Protein AF-A0A2G9NWX6-F1 (afdb_monomer)

Sequence (190 aa):
MKNKKGAIELSMTTIVIVVLSLTLLIMGFVLIRNIMCGAIYLTQDINDRVREQVVTLFGSTSGNEVACIGQGSEAVSIFPESENWIMCSIRAPGEASYEFTLRVDDELSDVDPIQIRRWLKSTNKQVTIAPGDEEPLKISRFEIPNNAPEGNVAIDIEVRKSGAGANNLVYSRTLSYQMTRKGAIRSILC

Secondary structure (DSSP, 8-state):
--TTHHHHHHHHHHHHHHHHHHHHHHHHHHHHHHHHHHHHHHHTTTHHHHHHHHHHHHHHSTT-SEEETT-SSSPEEE-TTS-EEEEEEE--SSSEEEEEEEEE----TTS-HHHHHHHBS-SEEEEEE-TT--PPEEEEEE---TTPPPEEEEEEEEEEEEETTEEEEEEEEEEEEEE--TTTTTTT--

Radius of gyration: 27.19 Å; Cα contacts (8 Å, |Δi|>4): 294; chains: 1; bounding box: 41×24×108 Å

Structure (mmCIF, N/CA/C/O backbone):
data_AF-A0A2G9NWX6-F1
#
_entry.id   AF-A0A2G9NWX6-F1
#
loop_
_atom_site.group_PDB
_atom_site.id
_atom_site.type_symbol
_atom_site.label_atom_id
_atom_site.label_alt_id
_atom_site.label_comp_id
_atom_site.label_asym_id
_atom_site.label_entity_id
_atom_site.label_seq_id
_atom_site.pdbx_PDB_ins_code
_atom_site.Cartn_x
_atom_site.Cartn_y
_atom_site.Cartn_z
_atom_site.occupancy
_atom_site.B_iso_or_equiv
_atom_site.auth_seq_id
_atom_site.auth_comp_id
_atom_site.auth_asym_id
_atom_site.auth_atom_id
_atom_site.pdbx_PDB_model_num
ATOM 1 N N . MET A 1 1 ? 11.507 -1.613 -83.030 1.00 54.72 1 MET A N 1
ATOM 2 C CA . MET A 1 1 ? 11.532 -1.927 -81.578 1.00 54.72 1 MET A CA 1
ATOM 3 C C . MET A 1 1 ? 11.559 -0.662 -80.685 1.00 54.72 1 MET A C 1
ATOM 5 O O . MET A 1 1 ? 12.337 -0.609 -79.744 1.00 54.72 1 MET A O 1
ATOM 9 N N . LYS A 1 2 ? 10.712 0.361 -80.921 1.00 57.50 2 LYS A N 1
ATOM 10 C CA . LYS A 1 2 ? 10.717 1.624 -80.134 1.00 57.50 2 LYS A CA 1
ATOM 11 C C . LYS A 1 2 ? 9.613 1.739 -79.064 1.00 57.50 2 LYS A C 1
ATOM 13 O O . LYS A 1 2 ? 9.738 2.562 -78.171 1.00 57.50 2 LYS A O 1
ATOM 18 N N . ASN A 1 3 ? 8.611 0.854 -79.067 1.00 56.28 3 ASN A N 1
ATOM 19 C CA . ASN A 1 3 ? 7.444 0.963 -78.174 1.00 56.28 3 ASN A CA 1
ATOM 20 C C . ASN A 1 3 ? 7.551 0.160 -76.861 1.00 56.28 3 ASN A C 1
ATOM 22 O O . ASN A 1 3 ? 6.595 0.122 -76.099 1.00 56.28 3 ASN A O 1
ATOM 26 N N . LYS A 1 4 ? 8.695 -0.481 -76.571 1.00 58.69 4 LYS A N 1
ATOM 27 C CA . LYS A 1 4 ? 8.894 -1.233 -75.312 1.00 58.69 4 LYS A CA 1
ATOM 28 C C . LYS A 1 4 ? 9.557 -0.420 -74.189 1.00 58.69 4 LYS A C 1
ATOM 30 O O . LYS A 1 4 ? 9.533 -0.868 -73.052 1.00 58.69 4 LYS A O 1
ATOM 35 N N . LYS A 1 5 ? 10.121 0.763 -7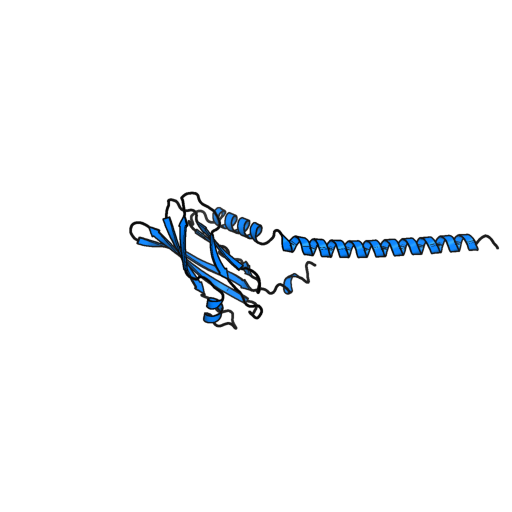4.477 1.00 60.53 5 LYS A N 1
ATOM 36 C CA . LYS A 1 5 ? 10.796 1.592 -73.457 1.00 60.53 5 LYS A CA 1
ATOM 37 C C . LYS A 1 5 ? 9.815 2.330 -72.536 1.00 60.53 5 LYS A C 1
ATOM 39 O O . LYS A 1 5 ? 9.999 2.292 -71.328 1.00 60.53 5 LYS A O 1
ATOM 44 N N . GLY A 1 6 ? 8.725 2.883 -73.077 1.00 65.00 6 GLY A N 1
ATOM 45 C CA . GLY A 1 6 ? 7.735 3.619 -72.272 1.00 65.00 6 GLY A CA 1
ATOM 46 C C . GLY A 1 6 ? 6.964 2.751 -71.268 1.00 65.00 6 GLY A C 1
ATOM 47 O O . GLY A 1 6 ? 6.636 3.205 -70.179 1.00 65.00 6 GLY A O 1
ATOM 48 N N . ALA A 1 7 ? 6.729 1.474 -71.590 1.00 67.38 7 ALA A N 1
ATOM 49 C CA . ALA A 1 7 ? 6.061 0.545 -70.675 1.00 67.38 7 ALA A CA 1
ATOM 50 C C . ALA A 1 7 ? 6.936 0.169 -69.461 1.00 67.38 7 ALA A C 1
ATOM 52 O O . ALA A 1 7 ? 6.408 -0.110 -68.387 1.00 67.38 7 ALA A O 1
ATOM 53 N N . ILE A 1 8 ? 8.265 0.190 -69.615 1.00 72.25 8 ILE A N 1
ATOM 54 C CA . ILE A 1 8 ? 9.201 -0.142 -68.532 1.00 72.25 8 ILE A CA 1
ATOM 55 C C . ILE A 1 8 ? 9.299 1.017 -67.529 1.00 72.25 8 ILE A C 1
ATOM 57 O O . ILE A 1 8 ? 9.231 0.781 -66.324 1.00 72.25 8 ILE A O 1
ATOM 61 N N . GLU A 1 9 ? 9.358 2.266 -67.994 1.00 72.12 9 GLU A N 1
ATOM 62 C CA . GLU A 1 9 ? 9.425 3.447 -67.112 1.00 72.12 9 GLU A CA 1
ATOM 63 C C . GLU A 1 9 ? 8.153 3.630 -66.267 1.00 72.12 9 GLU A C 1
ATOM 65 O O . GLU A 1 9 ? 8.223 3.972 -65.081 1.00 72.12 9 GLU A O 1
ATOM 70 N N . LEU A 1 10 ? 6.988 3.307 -66.839 1.00 80.00 10 LEU A N 1
ATOM 71 C CA . LEU A 1 10 ? 5.715 3.367 -66.119 1.00 80.00 10 LEU A CA 1
ATOM 72 C C . LEU A 1 10 ? 5.634 2.301 -65.011 1.00 80.00 10 LEU A C 1
ATOM 74 O O . LEU A 1 10 ? 5.118 2.582 -63.932 1.00 80.00 10 LEU A O 1
ATOM 78 N N . SER A 1 11 ? 6.211 1.112 -65.227 1.00 77.88 11 SER A N 1
ATOM 79 C CA . SER A 1 11 ? 6.246 0.038 -64.219 1.00 77.88 11 SER A CA 1
ATOM 80 C C . SER A 1 11 ? 7.205 0.306 -63.051 1.00 77.88 11 SER A C 1
ATOM 82 O O . SER A 1 11 ? 6.958 -0.136 -61.932 1.00 77.88 11 SER A O 1
ATOM 84 N N . MET A 1 12 ? 8.286 1.060 -63.279 1.00 88.06 12 MET A N 1
ATOM 85 C CA . MET A 1 12 ? 9.256 1.381 -62.229 1.00 88.06 12 MET A CA 1
ATOM 86 C C . MET A 1 12 ? 8.698 2.420 -61.251 1.00 88.06 12 MET A C 1
ATOM 88 O O . MET A 1 12 ? 8.865 2.295 -60.039 1.00 88.06 12 MET A O 1
ATOM 92 N N . THR A 1 13 ? 7.973 3.412 -61.771 1.00 88.88 13 THR A N 1
ATOM 93 C CA . THR A 1 13 ? 7.393 4.490 -60.958 1.00 88.88 13 THR A CA 1
ATOM 94 C C . THR A 1 13 ? 6.306 3.967 -60.014 1.00 88.88 13 THR A C 1
ATOM 96 O O . THR A 1 13 ? 6.245 4.372 -58.854 1.00 88.88 13 THR A O 1
ATOM 99 N N . THR A 1 14 ? 5.477 3.020 -60.464 1.00 92.88 14 THR A N 1
ATOM 100 C CA . THR A 1 14 ? 4.410 2.447 -59.628 1.00 92.88 14 THR A CA 1
ATOM 101 C C . THR A 1 14 ? 4.960 1.605 -58.480 1.00 92.88 14 THR A C 1
ATOM 103 O O . THR A 1 14 ? 4.463 1.715 -57.361 1.00 92.88 14 THR A O 1
ATOM 106 N N . ILE A 1 15 ? 6.024 0.829 -58.707 1.00 93.44 15 ILE A N 1
ATOM 107 C CA . ILE A 1 15 ? 6.667 0.028 -57.652 1.00 93.44 15 ILE A CA 1
ATOM 108 C C . ILE A 1 15 ? 7.219 0.930 -56.543 1.00 93.44 15 ILE A C 1
ATOM 110 O O . ILE A 1 15 ? 7.013 0.649 -55.363 1.00 93.44 15 ILE A O 1
ATOM 114 N N . VAL A 1 16 ? 7.864 2.043 -56.904 1.00 95.44 16 VAL A N 1
ATOM 115 C CA . VAL A 1 16 ? 8.410 2.993 -55.922 1.00 95.44 16 VAL A CA 1
ATOM 116 C C . VAL A 1 16 ? 7.299 3.591 -55.055 1.00 95.44 16 VAL A C 1
ATOM 118 O O . VAL A 1 16 ? 7.439 3.642 -53.834 1.00 95.44 16 VAL A O 1
ATOM 121 N N . ILE A 1 17 ? 6.170 3.978 -55.656 1.00 95.62 17 ILE A N 1
ATOM 122 C CA . ILE A 1 17 ? 5.023 4.533 -54.918 1.00 95.62 17 ILE A CA 1
ATOM 123 C C . ILE A 1 17 ? 4.433 3.499 -53.950 1.00 95.62 17 ILE A C 1
ATOM 125 O O . ILE A 1 17 ? 4.103 3.840 -52.813 1.00 95.62 17 ILE A O 1
ATOM 129 N N . VAL A 1 18 ? 4.329 2.234 -54.366 1.00 95.62 18 VAL A N 1
ATOM 130 C CA . VAL A 1 18 ? 3.812 1.153 -53.511 1.00 95.62 18 VAL A CA 1
ATOM 131 C C . VAL A 1 18 ? 4.729 0.918 -52.312 1.00 95.62 18 VAL A C 1
ATOM 133 O O . VAL A 1 18 ? 4.247 0.840 -51.183 1.00 95.62 18 VAL A O 1
ATOM 136 N N . VAL A 1 19 ? 6.047 0.870 -52.524 1.00 96.44 19 VAL A N 1
ATOM 137 C CA . VAL A 1 19 ? 7.014 0.675 -51.434 1.00 96.44 19 VAL A CA 1
ATOM 138 C C . VAL A 1 19 ? 6.990 1.853 -50.461 1.00 96.44 19 VAL A C 1
ATOM 140 O O . VAL A 1 19 ? 6.932 1.631 -49.255 1.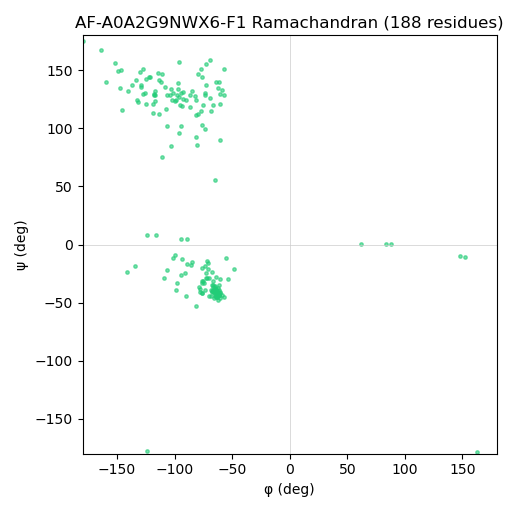00 96.44 19 VAL A O 1
ATOM 143 N N . LEU A 1 20 ? 6.956 3.093 -50.959 1.00 96.62 20 LEU A N 1
ATOM 144 C CA . LEU A 1 20 ? 6.849 4.283 -50.106 1.00 96.62 20 LEU A CA 1
ATOM 145 C C . LEU A 1 20 ? 5.543 4.309 -49.303 1.00 96.62 20 LEU A C 1
ATOM 147 O O . LEU A 1 20 ? 5.530 4.705 -48.141 1.00 96.62 20 LEU A O 1
ATOM 151 N N . SER A 1 21 ? 4.444 3.854 -49.899 1.00 96.88 21 SER A N 1
ATOM 152 C CA . SER A 1 21 ? 3.158 3.781 -49.203 1.00 96.88 21 SER A CA 1
ATOM 153 C C . SER A 1 21 ? 3.182 2.727 -48.090 1.00 96.88 21 SER A C 1
ATOM 155 O O . SER A 1 21 ? 2.677 2.975 -46.996 1.00 96.88 21 SER A O 1
ATOM 157 N N . LEU A 1 22 ? 3.817 1.572 -48.331 1.00 96.94 22 LEU A N 1
ATOM 158 C CA . LEU A 1 22 ? 3.985 0.518 -47.325 1.00 96.94 22 LEU A CA 1
ATOM 159 C C . LEU A 1 22 ? 4.888 0.958 -46.166 1.00 96.94 22 LEU A C 1
ATOM 161 O O . LEU A 1 22 ? 4.568 0.680 -45.011 1.00 96.94 22 LEU A O 1
ATOM 165 N N . THR A 1 23 ? 5.984 1.672 -46.438 1.00 96.06 23 THR A N 1
ATOM 166 C CA . 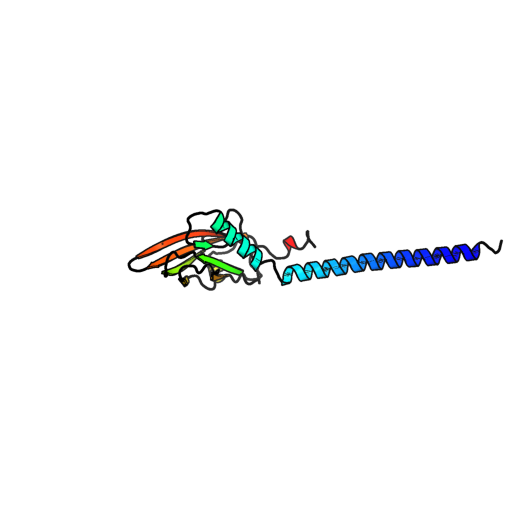THR A 1 23 ? 6.880 2.150 -45.372 1.00 96.06 23 THR A CA 1
ATOM 167 C C . THR A 1 23 ? 6.215 3.212 -44.501 1.00 96.06 23 THR A C 1
ATOM 169 O O . THR A 1 23 ? 6.323 3.141 -43.275 1.00 96.06 23 THR A O 1
ATOM 172 N N . LEU A 1 24 ? 5.464 4.144 -45.099 1.00 96.62 24 LEU A N 1
ATOM 173 C CA . LEU A 1 24 ? 4.692 5.142 -44.353 1.00 96.62 24 LEU A CA 1
ATOM 174 C C . LEU A 1 24 ? 3.589 4.500 -43.503 1.00 96.62 24 LEU A C 1
ATOM 176 O O . LEU A 1 24 ? 3.375 4.918 -42.366 1.00 96.62 24 LEU A O 1
ATOM 180 N N . LEU A 1 25 ? 2.931 3.456 -44.012 1.00 96.88 25 LEU A N 1
ATOM 181 C CA . LEU A 1 25 ? 1.896 2.732 -43.274 1.00 96.88 25 LEU A CA 1
ATOM 182 C C . LEU A 1 25 ? 2.468 2.009 -42.048 1.00 96.88 25 LEU A C 1
ATOM 184 O O . LEU A 1 25 ? 1.921 2.132 -40.953 1.00 96.88 25 LEU A O 1
ATOM 188 N N . ILE A 1 26 ? 3.593 1.304 -42.206 1.00 96.31 26 ILE A N 1
ATOM 189 C CA . ILE A 1 26 ? 4.253 0.606 -41.092 1.00 96.31 26 ILE A CA 1
ATOM 190 C C . ILE A 1 26 ? 4.716 1.615 -40.034 1.00 96.31 26 ILE A C 1
ATOM 192 O O . ILE A 1 26 ? 4.475 1.420 -38.842 1.00 96.31 26 ILE A O 1
ATOM 196 N N . MET A 1 27 ? 5.329 2.724 -40.456 1.00 95.56 27 MET A N 1
ATOM 197 C CA . MET A 1 27 ? 5.809 3.756 -39.536 1.00 95.56 27 MET A CA 1
ATOM 198 C C . MET A 1 27 ? 4.657 4.449 -38.793 1.00 95.56 27 MET A C 1
ATOM 200 O O . MET A 1 27 ? 4.756 4.687 -37.588 1.00 95.56 27 MET A O 1
ATOM 204 N N . GLY A 1 28 ? 3.538 4.707 -39.479 1.00 95.81 28 GLY A N 1
ATOM 205 C CA . GLY A 1 28 ? 2.321 5.236 -38.863 1.00 95.81 28 GLY A CA 1
ATOM 206 C C . GLY A 1 28 ? 1.754 4.300 -37.794 1.00 95.81 28 GLY A C 1
ATOM 207 O O . GLY A 1 28 ? 1.389 4.753 -36.710 1.00 95.81 28 GLY A O 1
ATOM 208 N N . PHE A 1 29 ? 1.755 2.989 -38.047 1.00 92.75 29 PHE A N 1
ATOM 209 C CA . PHE A 1 29 ? 1.270 2.002 -37.082 1.00 92.75 29 PHE A CA 1
ATOM 210 C C . PHE A 1 29 ? 2.144 1.942 -35.819 1.00 92.75 29 PHE A C 1
ATOM 212 O O . PHE A 1 29 ? 1.624 1.891 -34.703 1.00 92.75 29 PHE A O 1
ATOM 219 N N . VAL A 1 30 ? 3.471 2.020 -35.976 1.00 90.81 30 VAL A N 1
ATOM 220 C CA . VAL A 1 30 ? 4.417 2.069 -34.846 1.00 90.81 30 VAL A CA 1
ATOM 221 C C . VAL A 1 30 ? 4.210 3.331 -34.002 1.00 90.81 30 VAL A C 1
ATOM 223 O O . VAL A 1 30 ? 4.195 3.252 -32.774 1.00 90.81 30 VAL A O 1
ATOM 226 N N . LEU A 1 31 ? 3.992 4.486 -34.636 1.00 89.94 31 LEU A N 1
ATOM 227 C CA . LEU A 1 31 ? 3.724 5.743 -33.932 1.00 89.94 31 LEU A CA 1
ATOM 228 C C . LEU A 1 31 ? 2.432 5.668 -33.103 1.00 89.94 31 LEU A C 1
ATOM 230 O O . LEU A 1 31 ? 2.435 6.029 -31.927 1.00 89.94 31 LEU A O 1
ATOM 234 N N . ILE A 1 32 ? 1.341 5.174 -33.698 1.00 90.69 32 ILE A N 1
ATOM 235 C CA . ILE A 1 32 ? 0.049 5.034 -33.010 1.00 90.69 32 ILE A CA 1
ATOM 236 C C . ILE A 1 32 ? 0.186 4.080 -31.822 1.00 90.69 32 ILE A C 1
ATOM 238 O O . ILE A 1 32 ? -0.288 4.401 -30.732 1.00 90.69 32 ILE A O 1
ATOM 242 N N . ARG A 1 33 ? 0.888 2.952 -31.997 1.00 84.19 33 ARG A N 1
ATOM 243 C CA . ARG A 1 33 ? 1.149 2.001 -30.908 1.00 84.19 33 ARG A CA 1
ATOM 244 C C . ARG A 1 33 ? 1.910 2.661 -29.756 1.00 84.19 33 ARG A C 1
ATOM 246 O O . ARG A 1 33 ? 1.513 2.504 -28.605 1.00 84.19 33 ARG A O 1
ATOM 253 N N . ASN A 1 34 ? 2.934 3.461 -30.057 1.00 82.25 34 ASN A N 1
ATOM 254 C CA . ASN A 1 34 ? 3.702 4.183 -29.040 1.00 82.25 34 ASN A CA 1
ATOM 255 C C . ASN A 1 34 ? 2.846 5.205 -28.272 1.00 82.25 34 ASN A C 1
ATOM 257 O O . ASN A 1 34 ? 2.968 5.309 -27.052 1.00 82.25 34 ASN A O 1
ATOM 261 N N . ILE A 1 35 ? 1.954 5.929 -28.956 1.00 83.38 35 ILE A N 1
ATOM 262 C CA . ILE A 1 35 ? 1.056 6.908 -28.321 1.00 83.38 35 ILE A CA 1
ATOM 263 C C . ILE A 1 35 ? -0.008 6.210 -27.469 1.00 83.38 35 ILE A C 1
ATOM 265 O O . ILE A 1 35 ? -0.252 6.635 -26.342 1.00 83.38 35 ILE A O 1
ATOM 269 N N . MET A 1 36 ? -0.621 5.132 -27.966 1.00 77.50 36 MET A N 1
ATOM 270 C CA . MET A 1 36 ? -1.630 4.383 -27.210 1.00 77.50 36 MET A CA 1
ATOM 271 C C . MET A 1 36 ? -1.035 3.724 -25.966 1.00 77.50 36 MET A C 1
ATOM 273 O O . MET A 1 36 ? -1.623 3.848 -24.892 1.00 77.50 36 MET A O 1
ATOM 277 N N . CYS A 1 37 ? 0.156 3.118 -26.072 1.00 71.62 37 CYS A N 1
ATOM 278 C CA . CYS A 1 37 ? 0.887 2.656 -24.892 1.00 71.62 37 CYS A CA 1
ATOM 279 C C . CYS A 1 37 ? 1.122 3.838 -23.929 1.00 71.62 37 CYS A C 1
ATOM 281 O O . CYS A 1 37 ? 0.826 3.717 -22.748 1.00 71.62 37 CYS A O 1
ATOM 283 N N . GLY A 1 38 ? 1.546 5.014 -24.409 1.00 64.81 38 GLY A N 1
ATOM 284 C CA . GLY A 1 38 ? 1.742 6.201 -23.563 1.00 64.81 38 GLY A CA 1
ATOM 285 C C . GLY A 1 38 ? 0.478 6.714 -22.846 1.00 64.81 38 GLY A C 1
ATOM 286 O O . GLY A 1 38 ? 0.559 7.108 -21.684 1.00 64.81 38 GLY A O 1
ATOM 287 N N . ALA A 1 39 ? -0.684 6.691 -23.506 1.00 59.94 39 ALA A N 1
ATOM 288 C CA . ALA A 1 39 ? -1.940 7.238 -22.981 1.00 59.94 39 ALA A CA 1
ATOM 289 C C . ALA A 1 39 ? -2.644 6.319 -21.967 1.00 59.94 39 ALA A C 1
ATOM 291 O O . ALA A 1 39 ? -3.199 6.808 -20.980 1.00 59.94 39 ALA A O 1
ATOM 292 N N . ILE A 1 40 ? -2.593 4.996 -22.167 1.00 59.62 40 ILE A N 1
ATOM 293 C CA . ILE A 1 40 ? -3.189 4.020 -21.237 1.00 59.62 40 ILE A CA 1
ATOM 294 C C . ILE A 1 40 ? -2.532 4.121 -19.847 1.00 59.62 40 ILE A C 1
ATOM 296 O O . ILE A 1 40 ? -3.216 4.032 -18.828 1.00 59.62 40 ILE A O 1
ATOM 300 N N . TYR A 1 41 ? -1.227 4.408 -19.782 1.00 52.53 41 TYR A N 1
ATOM 301 C CA . TYR A 1 41 ? -0.503 4.509 -18.509 1.00 52.53 41 TYR A CA 1
ATOM 302 C C . TYR A 1 41 ? -0.754 5.798 -17.714 1.00 52.53 41 TYR A C 1
ATOM 304 O O . TYR A 1 41 ? -0.483 5.816 -16.514 1.00 52.53 41 TYR A O 1
ATOM 312 N N . LEU A 1 42 ? -1.237 6.873 -18.343 1.00 51.50 42 LEU A N 1
ATOM 313 C CA . LEU A 1 42 ? -1.329 8.187 -17.695 1.00 51.50 42 LEU A CA 1
ATOM 314 C C . LEU A 1 42 ? -2.648 8.428 -16.956 1.00 51.50 42 LEU A C 1
ATOM 316 O O . LEU A 1 42 ? -2.694 9.338 -16.130 1.00 51.50 42 LEU A O 1
ATOM 320 N N . THR A 1 43 ? -3.703 7.645 -17.217 1.00 48.38 43 THR A N 1
ATOM 321 C CA . THR A 1 43 ? -5.053 8.147 -16.905 1.00 48.38 43 THR A CA 1
ATOM 322 C C . THR A 1 43 ? -6.025 7.216 -16.185 1.00 48.38 43 THR A C 1
ATOM 324 O O . THR A 1 43 ? -6.968 7.753 -15.615 1.00 48.38 43 THR A O 1
ATOM 327 N N . GLN A 1 44 ? -5.855 5.886 -16.137 1.00 48.34 44 GLN A N 1
ATOM 328 C CA . GLN A 1 44 ? -6.991 5.041 -15.696 1.00 48.34 44 GLN A CA 1
ATOM 329 C C . GLN A 1 44 ? -6.710 3.823 -14.803 1.00 48.34 44 GLN A C 1
ATOM 331 O O . GLN A 1 44 ? -7.588 3.429 -14.042 1.00 48.34 44 GLN A O 1
ATOM 336 N N . ASP A 1 45 ? -5.512 3.239 -14.797 1.00 50.44 45 ASP A N 1
ATOM 337 C CA . ASP A 1 45 ? -5.400 1.850 -14.313 1.00 50.44 45 ASP A CA 1
ATOM 338 C C . ASP A 1 45 ? -5.255 1.660 -12.790 1.00 50.44 45 ASP A C 1
ATOM 340 O O . ASP A 1 45 ? -5.445 0.553 -12.294 1.00 50.44 45 ASP A O 1
ATOM 344 N N . ILE A 1 46 ? -4.942 2.708 -12.020 1.00 54.66 46 ILE A N 1
ATOM 345 C CA . ILE A 1 46 ? -4.739 2.554 -10.566 1.00 54.66 46 ILE A CA 1
ATOM 346 C C . ILE A 1 46 ? -6.044 2.749 -9.790 1.00 54.66 46 ILE A C 1
ATOM 348 O O . ILE A 1 46 ? -6.341 1.959 -8.904 1.00 54.66 46 ILE A O 1
ATOM 352 N N . ASN A 1 47 ? -6.846 3.767 -10.109 1.00 53.59 47 ASN A N 1
ATOM 353 C CA . ASN A 1 47 ? -8.031 4.087 -9.304 1.00 53.59 47 ASN A CA 1
ATOM 354 C C . ASN A 1 47 ? -9.218 3.150 -9.583 1.00 53.59 47 ASN A C 1
ATOM 356 O O . ASN A 1 47 ? -9.913 2.762 -8.644 1.00 53.59 47 ASN A O 1
ATOM 360 N N . ASP A 1 48 ? -9.436 2.762 -10.843 1.00 58.09 48 ASP A N 1
ATOM 361 C CA . ASP A 1 48 ? -10.611 1.967 -11.223 1.00 58.09 48 ASP A CA 1
ATOM 362 C C . ASP A 1 48 ? -10.450 0.487 -10.846 1.00 58.09 48 ASP A C 1
ATOM 364 O O . ASP A 1 48 ? -11.366 -0.091 -10.261 1.00 58.09 48 ASP A O 1
ATOM 368 N N . ARG A 1 49 ? -9.258 -0.100 -11.038 1.00 57.97 49 ARG A N 1
ATOM 369 C CA . ARG A 1 49 ? -8.971 -1.477 -10.587 1.00 57.97 49 ARG A CA 1
ATOM 370 C C . ARG A 1 49 ? -9.017 -1.611 -9.068 1.00 57.97 49 ARG A C 1
ATOM 372 O O . ARG A 1 49 ? -9.528 -2.597 -8.550 1.00 57.97 49 ARG A O 1
ATOM 379 N N . VAL A 1 50 ? -8.528 -0.600 -8.349 1.00 62.19 50 VAL A N 1
ATOM 380 C CA . VAL A 1 50 ? -8.628 -0.541 -6.887 1.00 62.19 50 VAL A CA 1
ATOM 381 C C . VAL A 1 50 ? -10.089 -0.480 -6.444 1.00 62.19 50 VAL A C 1
ATOM 383 O O . VAL A 1 50 ? -10.482 -1.215 -5.540 1.00 62.19 50 VAL A O 1
ATOM 386 N N . ARG A 1 51 ? -10.916 0.351 -7.089 1.00 60.34 51 ARG A N 1
ATOM 387 C CA . ARG A 1 51 ? -12.344 0.450 -6.766 1.00 60.34 51 ARG A CA 1
ATOM 388 C C . ARG A 1 51 ? -13.080 -0.866 -7.040 1.00 60.34 51 ARG A C 1
ATOM 390 O O . ARG A 1 51 ? -13.861 -1.296 -6.197 1.00 60.34 51 ARG A O 1
ATOM 397 N N . GLU A 1 52 ? -12.819 -1.520 -8.167 1.00 63.94 52 GLU A N 1
ATOM 398 C CA . GLU A 1 52 ? -13.457 -2.790 -8.538 1.00 63.94 52 GLU A CA 1
ATOM 399 C C . GLU A 1 52 ? -13.059 -3.945 -7.604 1.00 63.94 52 GLU A C 1
ATOM 401 O O . GLU A 1 52 ? -13.915 -4.724 -7.171 1.00 63.94 52 GLU A O 1
ATOM 406 N N . GLN A 1 53 ? -11.786 -4.009 -7.200 1.00 61.34 53 GLN A N 1
ATOM 407 C CA . GLN A 1 53 ? -11.324 -4.963 -6.190 1.00 61.34 53 GLN A CA 1
ATOM 408 C C . GLN A 1 53 ? -11.976 -4.700 -4.828 1.00 61.34 53 GLN A C 1
ATOM 410 O O . GLN A 1 53 ? -12.476 -5.632 -4.205 1.00 61.34 53 GLN A O 1
ATOM 415 N N . VAL A 1 54 ? -12.058 -3.440 -4.388 1.00 60.41 54 VAL A N 1
ATOM 416 C CA . VAL A 1 54 ? -12.718 -3.081 -3.122 1.00 60.41 54 VAL A CA 1
ATOM 417 C C . VAL A 1 54 ? -14.203 -3.472 -3.137 1.00 60.41 54 VAL A C 1
ATOM 419 O O . VAL A 1 54 ? -14.671 -4.111 -2.197 1.00 60.41 54 VAL A O 1
ATOM 422 N N . VAL A 1 55 ? -14.940 -3.179 -4.216 1.00 62.56 55 VAL A N 1
ATOM 423 C CA . VAL A 1 55 ? -16.360 -3.566 -4.354 1.00 62.56 55 VAL A CA 1
ATOM 424 C C . VAL A 1 55 ? -16.530 -5.088 -4.343 1.00 62.56 55 VAL A C 1
ATOM 426 O O . VAL A 1 55 ? -17.428 -5.603 -3.675 1.00 62.56 55 VAL A O 1
ATOM 429 N N . THR A 1 56 ? -15.644 -5.824 -5.015 1.00 61.94 56 THR A N 1
ATOM 430 C CA . THR A 1 56 ? -15.678 -7.295 -5.041 1.00 61.94 56 THR A CA 1
ATOM 431 C C . THR A 1 56 ? -15.418 -7.895 -3.658 1.00 61.94 56 THR A C 1
ATOM 433 O O . THR A 1 56 ? -16.070 -8.872 -3.279 1.00 61.94 56 THR A O 1
ATOM 436 N N . LEU A 1 57 ? -14.533 -7.293 -2.859 1.00 60.47 57 LEU A N 1
ATOM 437 C CA . LEU A 1 57 ? -14.252 -7.740 -1.492 1.00 60.47 57 LEU A CA 1
ATOM 438 C C . LEU A 1 57 ? -15.455 -7.560 -0.556 1.00 60.47 57 LEU A C 1
ATOM 440 O O . LEU A 1 57 ? -15.727 -8.451 0.255 1.00 60.47 57 LEU A O 1
ATOM 444 N N . PHE A 1 58 ? -16.228 -6.482 -0.723 1.00 60.75 58 PHE A N 1
ATOM 445 C CA . PHE A 1 58 ? -17.483 -6.280 0.013 1.00 60.75 58 PHE A CA 1
ATOM 446 C C . PHE A 1 58 ? -18.651 -7.125 -0.506 1.00 60.75 58 PHE A C 1
ATOM 448 O O . PHE A 1 58 ? -19.515 -7.507 0.281 1.00 60.75 58 PHE A O 1
ATOM 455 N N . GLY A 1 59 ? -18.691 -7.429 -1.807 1.00 57.81 59 GLY A N 1
ATOM 456 C CA . GLY A 1 59 ? -19.716 -8.290 -2.406 1.00 57.81 59 GLY A CA 1
ATOM 457 C C . GLY A 1 59 ? -19.530 -9.776 -2.085 1.00 57.81 59 GLY A C 1
ATOM 458 O O . GLY A 1 59 ? -20.511 -10.497 -1.926 1.00 57.81 59 GLY A O 1
ATOM 459 N N . SER A 1 60 ? -18.278 -10.226 -1.948 1.00 53.59 60 SER A N 1
ATOM 460 C CA . SER A 1 60 ? -17.935 -11.640 -1.717 1.00 53.59 60 SER A CA 1
ATOM 461 C C . SER A 1 60 ? -17.856 -12.005 -0.233 1.00 53.59 60 SER A C 1
ATOM 463 O O . SER A 1 60 ? -18.053 -13.162 0.130 1.00 53.59 60 SER A O 1
ATOM 465 N N . THR A 1 61 ? -17.588 -11.026 0.639 1.00 48.69 61 THR A N 1
ATOM 466 C CA . THR A 1 61 ? -17.462 -11.239 2.087 1.00 48.69 61 THR A CA 1
ATOM 467 C C . THR A 1 61 ? -18.626 -10.579 2.812 1.00 48.69 61 THR A C 1
ATOM 469 O O . THR A 1 61 ? -18.495 -9.519 3.425 1.00 48.69 61 THR A O 1
ATOM 472 N N . SER A 1 62 ? -19.797 -11.209 2.726 1.00 45.00 62 SER A N 1
ATOM 473 C CA . SER A 1 62 ? -21.002 -10.816 3.456 1.00 45.00 62 SER A CA 1
ATOM 474 C C . SER A 1 62 ? -20.758 -10.885 4.972 1.00 45.00 62 SER A C 1
ATOM 476 O O . SER A 1 62 ? -20.959 -11.932 5.586 1.00 45.00 62 SER A O 1
ATOM 478 N N . GLY A 1 63 ? -20.288 -9.790 5.578 1.00 58.00 63 GLY A N 1
ATOM 479 C CA . GLY A 1 63 ? -20.181 -9.666 7.036 1.00 58.00 63 GLY A CA 1
ATOM 480 C C . GLY A 1 63 ? -19.041 -8.812 7.593 1.00 58.00 63 GLY A C 1
ATOM 481 O O . GLY A 1 63 ? -19.061 -8.539 8.790 1.00 58.00 63 GLY A O 1
ATOM 482 N N . ASN A 1 64 ? -18.071 -8.365 6.788 1.00 71.56 64 ASN A N 1
ATOM 483 C CA . ASN A 1 64 ? -16.955 -7.570 7.319 1.00 71.56 64 ASN A CA 1
ATOM 484 C C . ASN A 1 64 ? -17.234 -6.060 7.235 1.00 71.56 64 ASN A C 1
ATOM 486 O O . ASN A 1 64 ? -17.508 -5.526 6.165 1.00 71.56 64 ASN A O 1
ATOM 490 N N . GLU A 1 65 ? -17.126 -5.377 8.379 1.00 85.56 65 GLU A N 1
ATOM 491 C CA . GLU A 1 65 ? -17.263 -3.917 8.527 1.00 85.56 65 GLU A CA 1
ATOM 492 C C . GLU A 1 65 ? -16.113 -3.148 7.853 1.00 85.56 65 GLU A C 1
ATOM 494 O O . GLU A 1 65 ? -16.279 -1.990 7.488 1.00 85.56 65 GLU A O 1
ATOM 499 N N . VAL A 1 66 ? -14.957 -3.790 7.660 1.00 88.00 66 VAL A N 1
ATOM 500 C CA . VAL A 1 66 ? -13.746 -3.196 7.081 1.00 88.00 66 VAL A CA 1
ATOM 501 C C . VAL A 1 66 ? -13.225 -4.093 5.959 1.00 88.00 66 VAL A C 1
ATOM 503 O O . VAL A 1 66 ? -13.128 -5.309 6.143 1.00 88.00 66 VAL A O 1
ATOM 506 N N . ALA A 1 67 ? -12.852 -3.496 4.826 1.00 89.44 67 ALA A N 1
ATOM 507 C CA . ALA A 1 67 ? -12.108 -4.168 3.762 1.00 89.44 67 ALA A CA 1
ATOM 508 C C . ALA A 1 67 ? -10.943 -3.297 3.286 1.00 89.44 67 ALA A C 1
ATOM 510 O O . ALA A 1 67 ? -11.071 -2.076 3.169 1.00 89.44 67 ALA A O 1
ATOM 511 N N . CYS A 1 68 ? -9.807 -3.924 2.996 1.00 90.06 68 CYS A N 1
ATOM 512 C CA . CYS A 1 68 ? -8.588 -3.239 2.570 1.00 90.06 68 CYS A CA 1
ATOM 513 C C . CYS A 1 68 ? -8.038 -3.838 1.276 1.00 90.06 68 CYS A C 1
ATOM 515 O O . CYS A 1 68 ? -8.184 -5.031 1.017 1.00 90.06 68 CYS A O 1
ATOM 517 N N . ILE A 1 69 ? -7.358 -3.017 0.478 1.00 87.06 69 ILE A N 1
ATOM 518 C CA . ILE A 1 69 ? -6.630 -3.495 -0.705 1.00 87.06 69 ILE A CA 1
ATOM 519 C C . ILE A 1 69 ? -5.505 -4.436 -0.259 1.00 87.06 69 ILE A C 1
ATOM 521 O O . ILE A 1 69 ? -4.841 -4.180 0.743 1.00 87.06 69 ILE A O 1
ATOM 525 N N . GLY A 1 70 ? -5.294 -5.524 -1.001 1.00 84.25 70 GLY A N 1
ATOM 526 C CA . GLY A 1 70 ? -4.326 -6.568 -0.642 1.00 84.25 70 GLY A CA 1
ATOM 527 C C . GLY A 1 70 ? -4.901 -7.655 0.266 1.00 84.25 70 GLY A C 1
ATOM 528 O O . GLY A 1 70 ? -4.195 -8.597 0.614 1.00 84.25 70 GLY A O 1
ATOM 529 N N . GLN A 1 71 ? -6.184 -7.554 0.629 1.00 79.19 71 GLN A N 1
ATOM 530 C CA . GLN A 1 71 ? -6.934 -8.630 1.261 1.00 79.19 71 GLN A CA 1
ATOM 531 C C . GLN A 1 71 ? -7.413 -9.600 0.170 1.00 79.19 71 GLN A C 1
ATOM 533 O O . GLN A 1 71 ? -8.462 -9.400 -0.428 1.00 79.19 71 GLN A O 1
ATOM 538 N N . GLY A 1 72 ? -6.641 -10.640 -0.127 1.00 77.31 72 GLY A N 1
ATOM 539 C CA . GLY A 1 72 ? -6.989 -11.619 -1.158 1.00 77.31 72 GLY A CA 1
ATOM 540 C C . GLY A 1 72 ? -5.937 -12.713 -1.288 1.00 77.31 72 GLY A C 1
ATOM 541 O O . GLY A 1 72 ? -4.901 -12.663 -0.633 1.00 77.31 72 GLY A O 1
ATOM 542 N N . SER A 1 73 ? -6.204 -13.715 -2.128 1.00 76.69 73 SER A N 1
ATOM 543 C CA . SER A 1 73 ? -5.207 -14.740 -2.476 1.00 76.69 73 SER A CA 1
ATOM 544 C C . SER A 1 73 ? -4.123 -14.215 -3.418 1.00 76.69 73 SER A C 1
ATOM 546 O O . SER A 1 73 ? -3.072 -14.835 -3.546 1.00 76.69 73 SER A O 1
ATOM 548 N N . GLU A 1 74 ? -4.389 -13.100 -4.099 1.00 82.69 74 GLU A N 1
ATOM 549 C CA . GLU A 1 74 ? -3.477 -12.481 -5.055 1.00 82.69 74 GLU A CA 1
ATOM 550 C C . GLU A 1 74 ? -2.814 -11.253 -4.432 1.00 82.69 74 GLU A C 1
ATOM 552 O O . GLU A 1 74 ? -3.484 -10.373 -3.885 1.00 82.69 74 GLU A O 1
ATOM 557 N N . ALA A 1 75 ? -1.486 -11.198 -4.518 1.00 84.19 75 ALA A N 1
ATOM 558 C CA . ALA A 1 75 ? -0.714 -10.069 -4.027 1.00 84.19 75 ALA A CA 1
ATOM 559 C C . ALA A 1 75 ? -0.895 -8.850 -4.944 1.00 84.19 75 ALA A C 1
ATOM 561 O O . ALA A 1 75 ? -0.843 -8.956 -6.170 1.00 84.19 75 ALA A O 1
ATOM 562 N N . VAL A 1 76 ? -1.071 -7.670 -4.351 1.00 87.94 76 VAL A N 1
ATOM 563 C CA . VAL A 1 76 ? -1.248 -6.426 -5.114 1.00 87.94 76 VAL A CA 1
ATOM 564 C C . VAL A 1 76 ? 0.107 -5.890 -5.556 1.00 87.94 76 VAL A C 1
ATOM 566 O O . VAL A 1 76 ? 0.988 -5.650 -4.730 1.00 87.94 76 VAL A O 1
ATOM 569 N N . SER A 1 77 ? 0.279 -5.676 -6.861 1.00 89.44 77 SER A N 1
ATOM 570 C CA . SER A 1 77 ? 1.532 -5.153 -7.403 1.00 89.44 77 SER A CA 1
ATOM 571 C C . SER A 1 77 ? 1.753 -3.689 -7.015 1.00 89.44 77 SER A C 1
ATOM 573 O O . SER A 1 77 ? 0.920 -2.825 -7.286 1.00 89.44 77 SER A O 1
ATOM 575 N N . ILE A 1 78 ? 2.911 -3.405 -6.428 1.00 90.75 78 ILE A N 1
ATOM 576 C CA . ILE A 1 78 ? 3.371 -2.066 -6.048 1.00 90.75 78 ILE A CA 1
ATOM 577 C C . ILE A 1 78 ? 4.705 -1.776 -6.730 1.00 90.75 78 ILE A C 1
ATOM 579 O O . ILE A 1 78 ? 5.541 -2.667 -6.906 1.00 90.75 78 ILE A O 1
ATOM 583 N N . PHE A 1 79 ? 4.912 -0.519 -7.122 1.00 90.12 79 PHE A N 1
ATOM 584 C CA . PHE A 1 79 ? 6.099 -0.124 -7.877 1.00 90.12 79 PHE A CA 1
ATOM 585 C C . PHE A 1 79 ? 6.995 0.808 -7.048 1.00 90.12 79 PHE A C 1
ATOM 587 O O . PHE A 1 79 ? 6.493 1.696 -6.352 1.00 90.12 79 PHE A O 1
ATOM 594 N N . PRO A 1 80 ? 8.328 0.663 -7.139 1.00 90.88 80 PRO A N 1
ATOM 595 C CA . PRO A 1 80 ? 9.253 1.686 -6.663 1.00 90.88 80 PRO A CA 1
ATOM 596 C C . PRO A 1 80 ? 8.995 3.035 -7.349 1.00 90.88 80 PRO A C 1
ATOM 598 O O . PRO A 1 80 ? 8.526 3.071 -8.493 1.00 90.88 80 PRO A O 1
ATOM 601 N N . GLU A 1 81 ? 9.305 4.138 -6.660 1.00 86.75 81 GLU A N 1
ATOM 602 C CA . GLU A 1 81 ? 9.114 5.524 -7.141 1.00 86.75 81 GLU A CA 1
ATOM 603 C C . GLU A 1 81 ? 7.665 5.950 -7.445 1.00 86.75 81 GLU A C 1
ATOM 605 O O . GLU A 1 81 ? 7.442 7.083 -7.873 1.00 86.75 81 GLU A O 1
ATOM 610 N N . SER A 1 82 ? 6.658 5.089 -7.261 1.00 86.12 82 SER A N 1
ATOM 611 C CA . SER A 1 82 ? 5.253 5.492 -7.375 1.00 86.12 82 SER A CA 1
ATOM 612 C C . SER A 1 82 ? 4.639 5.816 -6.021 1.00 86.12 82 SER A C 1
ATOM 614 O O . SER A 1 82 ? 5.073 5.339 -4.973 1.00 86.12 82 SER A O 1
ATOM 616 N N . GLU A 1 83 ? 3.581 6.624 -6.044 1.00 85.50 83 GLU A N 1
ATOM 617 C CA . GLU A 1 83 ? 2.743 6.813 -4.868 1.00 85.50 83 GLU A CA 1
ATOM 618 C C . GLU A 1 83 ? 1.883 5.570 -4.646 1.00 85.50 83 GLU A C 1
ATOM 620 O O . GLU A 1 83 ? 0.853 5.392 -5.293 1.00 85.50 83 GLU A O 1
ATOM 625 N N . ASN A 1 84 ? 2.312 4.707 -3.729 1.00 90.69 84 ASN A N 1
ATOM 626 C CA . ASN A 1 84 ? 1.521 3.561 -3.305 1.00 90.69 84 ASN A CA 1
ATOM 627 C C . ASN A 1 84 ? 0.760 3.944 -2.031 1.00 90.69 84 ASN A C 1
ATOM 629 O O . ASN A 1 84 ? 1.347 4.429 -1.060 1.00 90.69 84 ASN A O 1
ATOM 633 N N . TRP A 1 85 ? -0.555 3.749 -2.039 1.00 91.19 85 TRP A N 1
ATOM 634 C CA . TRP A 1 85 ? -1.423 4.045 -0.904 1.00 91.19 85 TRP A CA 1
ATOM 635 C C . TRP A 1 85 ? -2.088 2.763 -0.430 1.00 91.19 85 TRP A C 1
ATOM 637 O O . TRP A 1 85 ? -2.705 2.054 -1.221 1.00 91.19 85 TRP A O 1
ATOM 647 N N . ILE A 1 86 ? -2.011 2.506 0.872 1.00 91.06 86 ILE A N 1
ATOM 648 C CA . ILE A 1 86 ? -2.840 1.490 1.514 1.00 91.06 86 ILE A CA 1
ATOM 649 C C . ILE A 1 86 ? -4.203 2.134 1.729 1.00 91.06 86 ILE A C 1
ATOM 651 O O . ILE A 1 86 ? -4.320 3.088 2.509 1.00 91.06 86 ILE A O 1
ATOM 655 N N . MET A 1 87 ? -5.213 1.651 1.008 1.00 92.19 87 MET A N 1
ATOM 656 C CA . MET A 1 87 ? -6.583 2.124 1.167 1.00 92.19 87 MET A CA 1
ATOM 657 C C . MET A 1 87 ? -7.459 1.041 1.776 1.00 92.19 87 MET A C 1
ATOM 659 O O . MET A 1 87 ? -7.363 -0.137 1.423 1.00 92.19 87 MET A O 1
ATOM 663 N N . CYS A 1 88 ? -8.327 1.479 2.675 1.00 91.62 88 CYS A N 1
ATOM 664 C CA . CYS A 1 88 ? -9.363 0.658 3.269 1.00 91.62 88 CYS A CA 1
ATOM 665 C C . CYS A 1 88 ? -10.686 1.400 3.164 1.00 91.62 88 CYS A C 1
ATOM 667 O O . CYS A 1 88 ? -10.723 2.626 3.230 1.00 91.62 88 CYS A O 1
ATOM 669 N N . SER A 1 89 ? -11.770 0.660 3.028 1.00 90.62 89 SER A N 1
ATOM 670 C CA . SER A 1 89 ? -13.120 1.188 3.144 1.00 90.62 89 SER A CA 1
ATOM 671 C C . SER A 1 89 ? -13.775 0.552 4.366 1.00 90.62 89 SER A C 1
ATOM 673 O O . SER A 1 89 ? -13.446 -0.574 4.761 1.00 90.62 89 SER A O 1
ATOM 675 N N . ILE A 1 90 ? -14.644 1.318 5.014 1.00 90.25 90 ILE A N 1
ATOM 676 C CA . ILE A 1 90 ? -15.346 0.924 6.229 1.00 90.25 90 ILE A CA 1
ATOM 677 C C . ILE A 1 90 ? -16.828 1.150 5.988 1.00 90.25 90 ILE A C 1
ATOM 679 O O . ILE A 1 90 ? -17.218 2.246 5.616 1.00 90.25 90 ILE A O 1
ATOM 683 N N . ARG A 1 91 ? -17.654 0.145 6.273 1.00 90.12 91 ARG A N 1
ATOM 684 C CA . ARG A 1 91 ? -19.110 0.285 6.319 1.00 90.12 91 ARG A CA 1
ATOM 685 C C . ARG A 1 91 ? -19.564 0.337 7.772 1.00 90.12 91 ARG A C 1
ATOM 687 O O . ARG A 1 91 ? -19.924 -0.682 8.361 1.00 90.12 91 ARG A O 1
ATOM 694 N N . ALA A 1 92 ? -19.531 1.530 8.355 1.00 88.19 92 ALA A N 1
ATOM 695 C CA . ALA A 1 92 ? -19.884 1.721 9.755 1.00 88.19 92 ALA A CA 1
ATOM 696 C C . ALA A 1 92 ? -21.415 1.607 9.964 1.00 88.19 92 ALA A C 1
ATOM 698 O O . ALA A 1 92 ? -22.174 2.309 9.293 1.00 88.19 92 ALA A O 1
ATOM 699 N N . PRO A 1 93 ? -21.906 0.779 10.912 1.00 86.12 93 PRO A N 1
ATOM 700 C CA . PRO A 1 93 ? -23.339 0.685 11.225 1.00 86.12 93 PRO A CA 1
ATOM 701 C C . PRO A 1 93 ? -23.877 1.922 11.968 1.00 86.12 93 PRO A C 1
ATOM 703 O O . PRO A 1 93 ? -25.085 2.104 12.086 1.00 86.12 93 PRO A O 1
ATOM 706 N N . GLY A 1 94 ? -22.983 2.757 12.494 1.00 88.38 94 GLY A N 1
ATOM 707 C CA . GLY A 1 94 ? -23.262 3.987 13.229 1.00 88.38 94 GLY A CA 1
ATOM 708 C C . GLY A 1 94 ? -21.990 4.828 13.311 1.00 88.38 94 GLY A C 1
ATOM 709 O O . GLY A 1 94 ? -20.909 4.322 13.010 1.00 88.38 94 GLY A O 1
ATOM 710 N N . GLU A 1 95 ? -22.110 6.090 13.723 1.00 90.25 95 GLU A N 1
ATOM 711 C CA . GLU A 1 95 ? -20.953 6.981 13.859 1.00 90.25 95 GLU A CA 1
ATOM 712 C C . GLU A 1 95 ? -19.950 6.413 14.874 1.00 90.25 95 GLU A C 1
ATOM 714 O O . GLU A 1 95 ? -20.290 6.149 16.031 1.00 90.25 95 GLU A O 1
ATOM 719 N N . ALA A 1 96 ? -18.718 6.175 14.425 1.00 91.38 96 ALA A N 1
ATOM 720 C CA . ALA A 1 96 ? -17.671 5.597 15.256 1.00 91.38 96 ALA A CA 1
ATOM 721 C C . ALA A 1 96 ? -16.276 6.035 14.805 1.00 91.38 96 ALA A C 1
ATOM 723 O O . ALA A 1 96 ? -16.048 6.376 13.642 1.00 91.38 96 ALA A O 1
ATOM 724 N N . SER A 1 97 ? -15.330 5.992 15.744 1.00 93.12 97 SER A N 1
ATOM 725 C CA . SER A 1 97 ? -13.919 6.232 15.466 1.00 93.12 97 SER A CA 1
ATOM 726 C C . SER A 1 97 ? -13.182 4.909 15.288 1.00 93.12 97 SER A C 1
ATOM 728 O O . SER A 1 97 ? -13.341 3.989 16.091 1.00 93.12 97 SER A O 1
ATOM 730 N N . TYR A 1 98 ? -12.362 4.819 14.247 1.00 93.62 98 TYR A N 1
ATOM 731 C CA . TYR A 1 98 ? -11.535 3.662 13.934 1.00 93.62 98 TYR A CA 1
ATOM 732 C C . TYR A 1 98 ? -10.067 4.056 14.014 1.00 93.62 98 TYR A C 1
ATOM 734 O O . TYR A 1 98 ? -9.650 5.071 13.457 1.00 93.62 98 TYR A O 1
ATOM 742 N N . GLU A 1 99 ? -9.285 3.238 14.702 1.00 95.06 99 GLU A N 1
ATOM 743 C CA . GLU A 1 99 ? -7.838 3.335 14.798 1.00 95.06 99 GLU A CA 1
ATOM 744 C C . GLU A 1 99 ? -7.221 2.210 13.972 1.00 95.06 99 GLU A C 1
ATOM 746 O O . GLU A 1 99 ? -7.402 1.028 14.263 1.00 95.06 99 GLU A O 1
ATOM 751 N N . PHE A 1 100 ? -6.488 2.591 12.934 1.00 94.38 100 PHE A N 1
ATOM 752 C CA . PHE A 1 100 ? -5.715 1.690 12.096 1.00 94.38 100 PHE A CA 1
ATOM 753 C C . PHE A 1 100 ? -4.298 1.603 12.646 1.00 94.38 100 PHE A C 1
ATOM 755 O O . PHE A 1 100 ? -3.680 2.638 12.882 1.00 94.38 100 PHE A O 1
ATOM 762 N N . THR A 1 101 ? -3.783 0.391 12.813 1.00 95.19 101 THR A N 1
ATOM 763 C CA . THR A 1 101 ? -2.398 0.093 13.188 1.00 95.19 101 THR A CA 1
ATOM 764 C C . THR A 1 101 ? -1.801 -0.837 12.141 1.00 95.19 101 THR A C 1
ATOM 766 O O . THR A 1 101 ? -2.303 -1.935 11.927 1.00 95.19 101 THR A O 1
ATOM 769 N N . LEU A 1 102 ? -0.725 -0.401 11.495 1.00 94.12 102 LEU A N 1
ATOM 770 C CA . LEU A 1 102 ? 0.008 -1.174 10.495 1.00 94.12 102 LEU A CA 1
ATOM 771 C C . LEU A 1 102 ? 1.275 -1.766 11.117 1.00 94.12 102 LEU A C 1
ATOM 773 O O . LEU A 1 102 ? 2.066 -1.046 11.738 1.00 94.12 102 LEU A O 1
ATOM 777 N N . ARG A 1 103 ? 1.487 -3.066 10.920 1.00 93.44 103 ARG A N 1
ATOM 778 C CA . ARG A 1 103 ? 2.702 -3.799 11.284 1.00 93.44 103 ARG A CA 1
ATOM 779 C C . ARG A 1 103 ? 3.248 -4.500 10.047 1.00 93.44 103 ARG A C 1
ATOM 781 O O . ARG A 1 103 ? 2.495 -4.947 9.199 1.00 93.44 103 ARG A O 1
ATOM 788 N N . VAL A 1 104 ? 4.565 -4.544 9.920 1.00 92.00 104 VAL A N 1
ATOM 789 C CA . VAL A 1 104 ? 5.223 -5.310 8.857 1.00 92.00 104 VAL A CA 1
ATOM 790 C C . VAL A 1 104 ? 5.533 -6.673 9.457 1.00 92.00 104 VAL A C 1
ATOM 792 O O . VAL A 1 104 ? 6.211 -6.706 10.485 1.00 92.00 104 VAL A O 1
ATOM 795 N N . ASP A 1 105 ? 4.973 -7.732 8.874 1.00 82.81 105 ASP A N 1
ATOM 796 C CA . ASP A 1 105 ? 5.078 -9.102 9.400 1.00 82.81 105 ASP A CA 1
ATOM 797 C C . ASP A 1 105 ? 6.176 -9.897 8.682 1.00 82.81 105 ASP A C 1
ATOM 799 O O . ASP A 1 105 ? 6.942 -10.605 9.328 1.00 82.81 105 ASP A O 1
ATOM 803 N N . ASP A 1 106 ? 6.315 -9.713 7.362 1.00 73.50 106 ASP A N 1
ATOM 804 C CA . ASP A 1 106 ? 7.175 -10.571 6.538 1.00 73.50 106 ASP A CA 1
ATOM 805 C C . ASP A 1 106 ? 8.428 -9.870 5.994 1.00 73.50 106 ASP A C 1
ATOM 807 O O . ASP A 1 106 ? 8.442 -8.672 5.672 1.00 73.50 106 ASP A O 1
ATOM 811 N N . GLU A 1 107 ? 9.484 -10.668 5.890 1.00 63.91 107 GLU A N 1
ATOM 812 C CA . GLU A 1 107 ? 10.807 -10.301 5.414 1.00 63.91 107 GLU A CA 1
ATOM 813 C C . GLU A 1 107 ? 10.840 -10.444 3.890 1.00 63.91 107 GLU A C 1
ATOM 815 O O . GLU A 1 107 ? 10.742 -11.542 3.341 1.00 63.91 107 GLU A O 1
ATOM 820 N N . LEU A 1 108 ? 11.078 -9.338 3.173 1.00 75.81 108 LEU A N 1
ATOM 821 C CA . LEU A 1 108 ? 11.778 -9.508 1.901 1.00 75.81 108 LEU A CA 1
ATOM 822 C C . LEU A 1 108 ? 13.092 -10.210 2.241 1.00 75.81 108 LEU A C 1
ATOM 824 O O . LEU A 1 108 ? 13.821 -9.720 3.100 1.00 75.81 108 LEU A O 1
ATOM 828 N N . SER A 1 109 ? 13.402 -11.309 1.550 1.00 75.00 109 SER A N 1
ATOM 829 C CA . SER A 1 109 ? 14.553 -12.187 1.825 1.00 75.00 109 SER A CA 1
ATOM 830 C C . SER A 1 109 ? 15.894 -11.462 2.000 1.00 75.00 109 SER A C 1
ATOM 832 O O . SER A 1 109 ? 16.811 -12.005 2.608 1.00 75.00 109 SER A O 1
ATOM 834 N N . ASP A 1 110 ? 16.000 -10.235 1.484 1.00 82.81 110 ASP A N 1
ATOM 835 C CA . ASP A 1 110 ? 17.212 -9.423 1.451 1.00 82.81 110 ASP A CA 1
ATOM 836 C C . ASP A 1 110 ? 17.056 -8.036 2.111 1.00 82.81 110 ASP A C 1
ATOM 838 O O . ASP A 1 110 ? 17.943 -7.187 1.983 1.00 82.81 110 ASP A O 1
ATOM 842 N N . VAL A 1 111 ? 15.933 -7.757 2.789 1.00 84.69 111 VAL A N 1
ATOM 843 C CA . VAL A 1 111 ? 15.659 -6.448 3.406 1.00 84.69 111 VAL A CA 1
ATOM 844 C C . VAL A 1 111 ? 15.194 -6.611 4.842 1.00 84.69 111 VAL A C 1
ATOM 846 O O . VAL A 1 111 ? 14.160 -7.205 5.122 1.00 84.69 111 VAL A O 1
ATOM 849 N N . ASP A 1 112 ? 15.929 -5.972 5.746 1.00 88.12 112 ASP A N 1
ATOM 850 C CA . ASP A 1 112 ? 15.581 -5.918 7.160 1.00 88.12 112 ASP A CA 1
ATOM 851 C C . ASP A 1 112 ? 14.183 -5.277 7.373 1.00 88.12 112 ASP A C 1
ATOM 853 O O . ASP A 1 112 ? 13.917 -4.193 6.827 1.00 88.12 112 ASP A O 1
ATOM 857 N N . PRO A 1 113 ? 13.294 -5.872 8.194 1.00 85.94 113 PRO A N 1
ATOM 858 C CA . PRO A 1 113 ? 11.946 -5.352 8.454 1.00 85.94 113 PRO A CA 1
ATOM 859 C C . PRO A 1 113 ? 11.910 -3.896 8.932 1.00 85.94 113 PRO A C 1
ATOM 861 O O . PRO A 1 113 ? 10.962 -3.154 8.654 1.00 85.94 113 PRO A O 1
ATOM 864 N N . ILE A 1 114 ? 12.957 -3.433 9.623 1.00 88.50 114 ILE A N 1
ATOM 865 C CA . ILE A 1 114 ? 13.078 -2.047 10.083 1.00 88.50 114 ILE A CA 1
ATOM 866 C C . ILE A 1 114 ? 13.225 -1.108 8.885 1.00 88.50 114 ILE A C 1
ATOM 868 O O . ILE A 1 114 ? 12.718 0.015 8.930 1.00 88.50 114 ILE A O 1
ATOM 872 N N . GLN A 1 115 ? 13.896 -1.530 7.810 1.00 90.81 115 GLN A N 1
ATOM 873 C CA . GLN A 1 115 ? 13.985 -0.736 6.584 1.00 90.81 115 GLN A CA 1
ATOM 874 C C . GLN A 1 115 ? 12.628 -0.638 5.887 1.00 90.81 115 GLN A C 1
ATOM 876 O O . GLN A 1 115 ? 12.225 0.473 5.542 1.00 90.81 115 GLN A O 1
ATOM 881 N N . ILE A 1 116 ? 11.892 -1.748 5.774 1.00 90.25 116 ILE A N 1
ATOM 882 C CA . ILE A 1 116 ? 10.542 -1.771 5.184 1.00 90.25 116 ILE A CA 1
ATOM 883 C C . ILE A 1 116 ? 9.596 -0.871 5.985 1.00 90.25 116 ILE A C 1
ATOM 885 O O . ILE A 1 116 ? 8.845 -0.072 5.424 1.00 90.25 116 ILE A O 1
ATOM 889 N N . ARG A 1 117 ? 9.688 -0.901 7.319 1.00 91.44 117 ARG A N 1
ATOM 890 C CA . ARG A 1 117 ? 8.888 -0.030 8.188 1.00 91.44 117 ARG A CA 1
ATOM 891 C C . ARG A 1 117 ? 9.146 1.460 7.945 1.00 91.44 117 ARG A C 1
ATOM 893 O O . ARG A 1 117 ? 8.227 2.254 8.112 1.00 91.44 117 ARG A O 1
ATOM 900 N N . ARG A 1 118 ? 10.351 1.863 7.521 1.00 92.31 118 ARG A N 1
ATOM 901 C CA . ARG A 1 118 ? 10.645 3.271 7.167 1.00 92.31 118 ARG A CA 1
ATOM 902 C C . ARG A 1 118 ? 9.973 3.708 5.867 1.00 92.31 118 ARG A C 1
ATOM 904 O O . ARG A 1 118 ? 9.821 4.911 5.655 1.00 92.31 118 ARG A O 1
ATOM 911 N N . TRP A 1 119 ? 9.588 2.766 5.007 1.00 92.06 119 TRP A N 1
ATOM 912 C CA . TRP A 1 119 ? 8.837 3.056 3.785 1.00 92.06 119 TRP A CA 1
ATOM 913 C C . TRP A 1 119 ? 7.380 3.427 4.103 1.00 92.06 119 TRP A C 1
ATOM 915 O O . TRP A 1 119 ? 6.754 4.169 3.351 1.00 92.06 119 TRP A O 1
ATOM 925 N N . LEU A 1 120 ? 6.842 2.990 5.248 1.00 92.19 120 LEU A N 1
ATOM 926 C CA . LEU A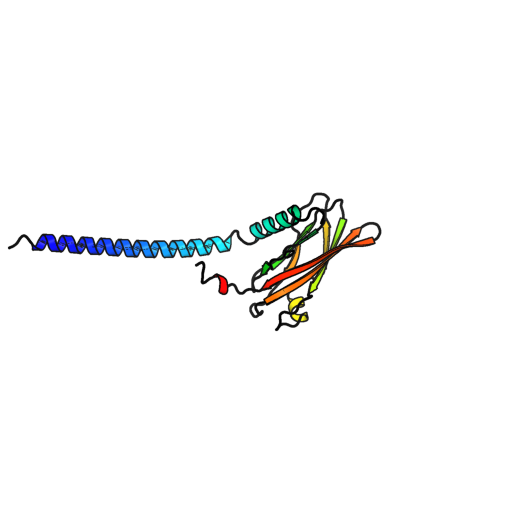 1 120 ? 5.529 3.410 5.744 1.00 92.19 120 LEU A CA 1
ATOM 927 C C . LEU A 1 120 ? 5.634 4.763 6.458 1.00 92.19 120 LEU A C 1
ATOM 929 O O . LEU A 1 120 ? 6.186 4.862 7.553 1.00 92.19 120 LEU A O 1
ATOM 933 N N . LYS A 1 121 ? 5.062 5.821 5.870 1.00 90.06 121 LYS A N 1
ATOM 934 C CA . LYS A 1 121 ? 5.092 7.166 6.484 1.00 90.06 121 LYS A CA 1
ATOM 935 C C . LYS A 1 121 ? 4.197 7.311 7.704 1.00 90.06 121 LYS A C 1
ATOM 937 O O . LYS A 1 121 ? 4.487 8.125 8.575 1.00 90.06 121 LYS A O 1
ATOM 942 N N . SER A 1 122 ? 3.112 6.547 7.753 1.00 88.81 122 SER A N 1
ATOM 943 C CA . SER A 1 122 ? 2.196 6.521 8.887 1.00 88.81 122 SER A CA 1
ATOM 944 C C . SER A 1 122 ? 1.892 5.080 9.257 1.00 88.81 122 SER A C 1
ATOM 946 O O . SER A 1 122 ? 1.455 4.305 8.410 1.00 88.81 122 SER A O 1
ATOM 948 N N . THR A 1 123 ? 2.127 4.697 10.505 1.00 86.94 123 THR A N 1
ATOM 949 C CA . THR A 1 123 ? 1.725 3.371 10.994 1.00 86.94 123 THR A CA 1
ATOM 950 C C . THR A 1 123 ? 0.371 3.411 11.676 1.00 86.94 123 THR A C 1
ATOM 952 O O . THR A 1 123 ? -0.326 2.403 11.669 1.00 86.94 123 THR A O 1
ATOM 955 N N . ASN A 1 124 ? -0.007 4.569 12.228 1.00 92.06 124 ASN A N 1
ATOM 956 C CA . ASN A 1 124 ? -1.230 4.729 12.997 1.00 92.06 124 ASN A CA 1
ATOM 957 C C . ASN A 1 124 ? -2.061 5.876 12.431 1.00 92.06 124 ASN A C 1
ATOM 959 O O . ASN A 1 124 ? -1.552 6.980 12.227 1.00 92.06 124 ASN A O 1
ATOM 963 N N . LYS A 1 125 ? -3.348 5.632 12.200 1.00 93.50 125 LYS A N 1
ATOM 964 C CA . LYS A 1 125 ? -4.281 6.675 11.771 1.00 93.50 125 LYS A CA 1
ATOM 965 C C . LYS A 1 125 ? -5.615 6.478 12.461 1.00 93.50 125 LYS A C 1
ATOM 967 O O . LYS A 1 125 ? -6.149 5.376 12.453 1.00 93.50 125 LYS A O 1
ATOM 972 N N . GLN A 1 126 ? -6.154 7.555 13.015 1.00 93.31 126 GLN A N 1
ATOM 973 C CA . GLN A 1 126 ? -7.506 7.577 13.548 1.00 93.31 126 GLN A CA 1
ATOM 974 C C . GLN A 1 126 ? -8.425 8.299 12.563 1.00 93.31 126 GLN A C 1
ATOM 976 O O . GLN A 1 126 ? -8.067 9.359 12.045 1.00 93.31 126 GLN A O 1
ATOM 981 N N . VAL A 1 127 ? -9.587 7.715 12.281 1.00 93.88 127 VAL A N 1
ATOM 982 C CA . VAL A 1 127 ? -10.602 8.309 11.406 1.00 93.88 127 VAL A CA 1
ATOM 983 C C . VAL A 1 127 ? -11.975 8.120 12.032 1.00 93.88 127 VAL A C 1
ATOM 985 O O . VAL A 1 127 ? -12.278 7.051 12.554 1.00 93.88 127 VAL A O 1
ATOM 988 N N . THR A 1 128 ? -12.802 9.156 11.980 1.00 93.06 128 THR A N 1
ATOM 989 C CA . THR A 1 128 ? -14.215 9.075 12.357 1.00 93.06 128 THR A CA 1
ATOM 990 C C . THR A 1 128 ? -15.044 8.910 11.095 1.00 93.06 128 THR A C 1
ATOM 992 O O . THR A 1 128 ? -14.857 9.674 10.151 1.00 93.06 128 THR A O 1
ATOM 995 N N . ILE A 1 129 ? -15.921 7.908 11.080 1.00 92.50 129 ILE A N 1
ATOM 996 C CA . ILE A 1 129 ? -16.734 7.550 9.915 1.00 92.50 129 ILE A CA 1
ATOM 997 C C . ILE A 1 129 ? -18.204 7.725 10.261 1.00 92.50 129 ILE A C 1
ATOM 999 O O . ILE A 1 129 ? -18.678 7.225 11.285 1.00 92.50 129 ILE A O 1
ATOM 1003 N N . ALA A 1 130 ? -18.904 8.463 9.403 1.00 90.88 130 ALA A N 1
ATOM 1004 C CA . ALA A 1 130 ? -20.341 8.645 9.493 1.00 90.88 130 ALA A CA 1
ATOM 1005 C C . ALA A 1 130 ? -21.069 7.391 8.970 1.00 90.88 130 ALA A C 1
ATOM 1007 O O . ALA A 1 130 ? -20.553 6.688 8.099 1.00 90.88 130 ALA A O 1
ATOM 1008 N N . PRO A 1 131 ? -22.278 7.087 9.470 1.00 88.19 131 PRO A N 1
ATOM 1009 C CA . PRO A 1 131 ? -23.060 5.974 8.945 1.00 88.19 131 PRO A CA 1
ATOM 1010 C C . PRO A 1 131 ? -23.375 6.185 7.458 1.00 88.19 131 PRO A C 1
ATOM 1012 O O . PRO A 1 131 ? -23.884 7.235 7.069 1.00 88.19 131 PRO A O 1
ATOM 1015 N N . GLY A 1 132 ? -23.100 5.167 6.640 1.00 83.88 132 GLY A N 1
ATOM 1016 C CA . GLY A 1 132 ? -23.335 5.199 5.191 1.00 83.88 132 GLY A CA 1
ATOM 1017 C C . GLY A 1 132 ? -22.227 5.851 4.359 1.00 83.88 132 GLY A C 1
ATOM 1018 O O . GLY A 1 132 ? -22.358 5.896 3.139 1.00 83.88 132 GLY A O 1
ATOM 1019 N N . ASP A 1 133 ? -21.149 6.326 4.984 1.00 86.75 133 ASP A N 1
ATOM 1020 C CA . ASP A 1 133 ? -19.935 6.703 4.263 1.00 86.75 133 ASP A CA 1
ATOM 1021 C C . ASP A 1 133 ? -19.186 5.433 3.832 1.00 86.75 133 ASP A C 1
ATOM 1023 O O . ASP A 1 133 ? -18.835 4.598 4.664 1.00 86.75 133 ASP A O 1
ATOM 1027 N N . GLU A 1 134 ? -18.995 5.267 2.525 1.00 82.50 134 GLU A N 1
ATOM 1028 C CA . GLU A 1 134 ? -18.275 4.136 1.927 1.00 82.50 134 GLU A CA 1
ATOM 1029 C C . GLU A 1 134 ? -17.001 4.592 1.199 1.00 82.50 134 GLU A C 1
ATOM 1031 O O . GLU A 1 134 ? -16.358 3.793 0.505 1.00 82.50 134 GLU A O 1
ATOM 1036 N N . GLU A 1 135 ? -16.621 5.870 1.329 1.00 87.06 135 GLU A N 1
ATOM 1037 C CA . GLU A 1 135 ? -15.476 6.406 0.607 1.00 87.06 135 GLU A CA 1
ATOM 1038 C C . GLU A 1 135 ? -14.172 5.692 1.012 1.00 87.06 135 GLU A C 1
ATOM 1040 O O . GLU A 1 135 ? -13.901 5.460 2.195 1.00 87.06 135 GLU A O 1
ATOM 1045 N N . PRO A 1 136 ? -13.323 5.313 0.036 1.00 88.25 136 PRO A N 1
ATOM 1046 C CA . PRO A 1 136 ? -12.058 4.662 0.331 1.00 88.25 136 PRO A CA 1
ATOM 1047 C C . PRO A 1 136 ? -11.122 5.630 1.062 1.00 88.25 136 PRO A C 1
ATOM 1049 O O . PRO A 1 136 ? -10.714 6.672 0.544 1.00 88.25 136 PRO A O 1
ATOM 1052 N N . LEU A 1 137 ? -10.720 5.245 2.268 1.00 91.69 137 LEU A N 1
ATOM 1053 C CA . LEU A 1 137 ? -9.828 6.013 3.118 1.00 91.69 137 LEU A CA 1
ATOM 1054 C C . LEU A 1 137 ? -8.378 5.690 2.782 1.00 91.69 137 LEU A C 1
ATOM 1056 O O . LEU A 1 137 ? -7.942 4.540 2.828 1.00 91.69 137 LEU A O 1
ATOM 1060 N N . LYS A 1 138 ? -7.583 6.731 2.543 1.00 93.00 138 LYS A N 1
ATOM 1061 C CA . LYS A 1 138 ? -6.124 6.616 2.428 1.00 93.00 138 LYS A CA 1
ATOM 1062 C C . LYS A 1 138 ? -5.521 6.456 3.824 1.00 93.00 138 LYS A C 1
ATOM 1064 O O . LYS A 1 138 ? -5.442 7.440 4.563 1.00 93.00 138 LYS A O 1
ATOM 1069 N N . ILE A 1 139 ? -5.122 5.245 4.207 1.00 93.06 139 ILE A N 1
ATOM 1070 C CA . ILE A 1 139 ? -4.641 4.941 5.565 1.00 93.06 139 ILE A CA 1
ATOM 1071 C C . ILE A 1 139 ? -3.180 5.336 5.726 1.00 93.06 139 ILE A C 1
ATOM 1073 O O . ILE A 1 139 ? -2.836 6.105 6.623 1.00 93.06 139 ILE A O 1
ATOM 1077 N N . SER A 1 140 ? -2.332 4.850 4.824 1.00 93.81 140 SER A N 1
ATOM 1078 C CA . SER A 1 140 ? -0.903 5.130 4.850 1.00 93.81 140 SER A CA 1
ATOM 1079 C C . SER A 1 140 ? -0.319 5.213 3.452 1.00 93.81 140 SER A C 1
ATOM 1081 O O . SER A 1 140 ? -0.803 4.575 2.515 1.00 93.81 140 SER A O 1
ATOM 1083 N N . ARG A 1 141 ? 0.732 6.021 3.335 1.00 93.44 141 ARG A N 1
ATOM 1084 C CA . ARG A 1 141 ? 1.553 6.128 2.137 1.00 93.44 141 ARG A CA 1
ATOM 1085 C C . ARG A 1 141 ? 2.749 5.195 2.281 1.00 93.44 141 ARG A C 1
ATOM 1087 O O . ARG A 1 141 ? 3.455 5.254 3.291 1.00 93.44 141 ARG A O 1
ATOM 1094 N N . PHE A 1 142 ? 2.978 4.390 1.252 1.00 92.00 142 PHE A N 1
ATOM 1095 C CA . PHE A 1 142 ? 4.106 3.478 1.151 1.00 92.00 142 PHE A CA 1
ATOM 1096 C C . PHE A 1 142 ? 5.117 4.020 0.131 1.00 92.00 142 PHE A C 1
ATOM 1098 O O . PHE A 1 142 ? 4.905 3.973 -1.083 1.00 92.00 142 PHE A O 1
ATOM 1105 N N . GLU A 1 143 ? 6.197 4.610 0.641 1.00 92.81 143 GLU A N 1
ATOM 1106 C CA . GLU A 1 143 ? 7.279 5.220 -0.133 1.00 92.81 143 GLU A CA 1
ATOM 1107 C C . GLU A 1 143 ? 8.434 4.237 -0.306 1.00 92.81 143 GLU A C 1
ATOM 1109 O O . GLU A 1 143 ? 9.308 4.104 0.549 1.00 92.81 143 GLU A O 1
ATOM 1114 N N . ILE A 1 144 ? 8.422 3.554 -1.443 1.00 92.50 144 ILE A N 1
ATOM 1115 C CA . ILE A 1 144 ? 9.404 2.531 -1.783 1.00 92.50 144 ILE A CA 1
ATOM 1116 C C . ILE A 1 144 ? 10.582 3.189 -2.510 1.00 92.50 144 ILE A C 1
ATOM 1118 O O . ILE A 1 144 ? 10.367 3.830 -3.548 1.00 92.50 144 ILE A O 1
ATOM 1122 N N . PRO A 1 145 ? 11.824 3.017 -2.027 1.00 92.88 145 PRO A N 1
ATOM 1123 C CA . PRO A 1 145 ? 12.990 3.580 -2.681 1.00 92.88 145 PRO A CA 1
ATOM 1124 C C . PRO A 1 145 ? 13.320 2.825 -3.976 1.00 92.88 145 PRO A C 1
ATOM 1126 O O . PRO A 1 145 ? 13.022 1.645 -4.146 1.00 92.88 145 PRO A O 1
ATOM 1129 N N . ASN A 1 146 ? 13.993 3.511 -4.890 1.00 91.19 146 ASN A N 1
ATOM 1130 C CA . ASN A 1 146 ? 14.265 3.053 -6.258 1.00 91.19 146 ASN A CA 1
ATOM 1131 C C . ASN A 1 146 ? 15.151 1.798 -6.287 1.00 91.19 146 ASN A C 1
ATOM 1133 O O . ASN A 1 146 ? 15.104 1.001 -7.221 1.00 91.19 146 ASN A O 1
ATOM 1137 N N . ASN A 1 147 ? 15.981 1.638 -5.255 1.00 89.25 147 ASN A N 1
ATOM 1138 C CA . ASN A 1 147 ? 16.892 0.517 -5.073 1.00 89.25 147 ASN A CA 1
ATOM 1139 C C . ASN A 1 147 ? 16.262 -0.662 -4.320 1.00 89.25 147 ASN A C 1
ATOM 1141 O O . ASN A 1 147 ? 16.980 -1.619 -4.036 1.00 89.25 147 ASN A O 1
ATOM 1145 N N . ALA A 1 148 ? 14.967 -0.615 -3.993 1.00 91.38 148 ALA A N 1
ATOM 1146 C CA . ALA A 1 148 ? 14.319 -1.727 -3.320 1.00 91.38 148 ALA A CA 1
ATOM 1147 C C . ALA A 1 148 ? 14.375 -3.007 -4.189 1.00 91.38 148 ALA A C 1
ATOM 1149 O O . ALA A 1 148 ? 14.243 -2.933 -5.425 1.00 91.38 148 ALA A O 1
ATOM 1150 N N . PRO A 1 149 ? 14.617 -4.176 -3.574 1.00 91.62 149 PRO A N 1
ATOM 1151 C CA . PRO A 1 149 ? 14.536 -5.449 -4.271 1.00 91.62 149 PRO A CA 1
ATOM 1152 C C . PRO A 1 149 ? 13.085 -5.788 -4.626 1.00 91.62 149 PRO A C 1
ATOM 1154 O O . PRO A 1 149 ? 12.134 -5.240 -4.069 1.00 91.62 149 PRO A O 1
ATOM 1157 N N . GLU A 1 150 ? 12.929 -6.661 -5.615 1.00 91.44 150 GLU A N 1
ATOM 1158 C CA . GLU A 1 150 ? 11.633 -7.241 -5.961 1.00 91.44 150 GLU A CA 1
ATOM 1159 C C . GLU A 1 150 ? 11.317 -8.377 -4.988 1.00 91.44 150 GLU A C 1
ATOM 1161 O O . GLU A 1 150 ? 12.224 -9.062 -4.519 1.00 91.44 150 GLU A O 1
ATOM 1166 N N . GLY A 1 151 ? 10.042 -8.574 -4.668 1.00 91.00 151 GLY A N 1
ATOM 1167 C CA . GLY A 1 151 ? 9.641 -9.574 -3.682 1.00 91.00 151 GLY A CA 1
ATOM 1168 C C . GLY A 1 151 ? 8.231 -9.353 -3.161 1.00 91.00 151 GLY A C 1
ATOM 1169 O O . GLY A 1 151 ? 7.539 -8.431 -3.588 1.00 91.00 151 GLY A O 1
ATOM 1170 N N . ASN A 1 152 ? 7.804 -10.202 -2.234 1.00 91.25 152 ASN A N 1
ATOM 1171 C CA . ASN A 1 152 ? 6.519 -10.050 -1.564 1.00 91.25 152 ASN A CA 1
ATOM 1172 C C . ASN A 1 152 ? 6.724 -9.354 -0.216 1.00 91.25 152 ASN A C 1
ATOM 1174 O O . ASN A 1 152 ? 7.678 -9.653 0.492 1.00 91.25 152 ASN A O 1
ATOM 1178 N N . VAL A 1 153 ? 5.831 -8.428 0.125 1.00 91.75 153 VAL A N 1
ATOM 1179 C CA . VAL A 1 153 ? 5.746 -7.796 1.444 1.00 91.75 153 VAL A CA 1
ATOM 1180 C C . VAL A 1 153 ? 4.402 -8.165 2.041 1.00 91.75 153 VAL A C 1
ATOM 1182 O O . VAL A 1 153 ? 3.365 -7.930 1.414 1.00 91.75 153 VAL A O 1
ATOM 1185 N N . ALA A 1 154 ? 4.411 -8.673 3.268 1.00 92.06 154 ALA A N 1
ATOM 1186 C CA . ALA A 1 154 ? 3.202 -8.850 4.054 1.00 92.06 154 ALA A CA 1
ATOM 1187 C C . ALA A 1 154 ? 3.097 -7.736 5.106 1.00 92.06 154 ALA A C 1
ATOM 1189 O O . ALA A 1 154 ? 4.017 -7.505 5.897 1.00 92.06 154 ALA A O 1
ATOM 1190 N N . ILE A 1 155 ? 1.979 -7.012 5.088 1.00 92.06 155 ILE A N 1
ATOM 1191 C CA . ILE A 1 155 ? 1.683 -5.940 6.040 1.00 92.06 155 ILE A CA 1
ATOM 1192 C C . ILE A 1 155 ? 0.429 -6.325 6.805 1.00 92.06 155 ILE A C 1
ATOM 1194 O O . ILE A 1 155 ? -0.666 -6.346 6.247 1.00 92.06 155 ILE A O 1
ATOM 1198 N N . ASP A 1 156 ? 0.576 -6.571 8.093 1.00 93.44 156 ASP A N 1
ATOM 1199 C CA . ASP A 1 156 ? -0.544 -6.750 8.995 1.00 93.44 156 ASP A CA 1
ATOM 1200 C C . ASP A 1 156 ? -1.221 -5.418 9.276 1.00 93.44 156 ASP A C 1
ATOM 1202 O O . ASP A 1 156 ? -0.591 -4.422 9.644 1.00 93.44 156 ASP A O 1
ATOM 1206 N N . ILE A 1 157 ? -2.538 -5.406 9.135 1.00 93.50 157 ILE A N 1
ATOM 1207 C CA . ILE A 1 157 ? -3.364 -4.279 9.528 1.00 93.50 157 ILE A CA 1
ATOM 1208 C C . ILE A 1 157 ? -4.312 -4.712 10.639 1.00 93.50 157 ILE A C 1
ATOM 1210 O O . ILE A 1 157 ? -5.103 -5.642 10.493 1.00 93.50 157 ILE A O 1
ATOM 1214 N N . GLU A 1 158 ? -4.245 -4.002 11.758 1.00 94.56 158 GLU A N 1
ATOM 1215 C CA . GLU A 1 158 ? -5.193 -4.102 12.858 1.00 94.56 158 GLU A CA 1
ATOM 1216 C C . GLU A 1 158 ? -6.072 -2.854 12.853 1.00 94.56 158 GLU A C 1
ATOM 1218 O O . GLU A 1 158 ? -5.570 -1.730 12.848 1.00 94.56 158 GLU A O 1
ATOM 1223 N N . VAL A 1 159 ? -7.390 -3.036 12.882 1.00 94.06 159 VAL A N 1
ATOM 1224 C CA . VAL A 1 159 ? -8.348 -1.939 13.019 1.00 94.06 159 VAL A CA 1
ATOM 1225 C C . VAL A 1 159 ? -9.145 -2.138 14.290 1.00 94.06 159 VAL A C 1
ATOM 1227 O O . VAL A 1 159 ? -9.824 -3.153 14.486 1.00 94.06 159 VAL A O 1
ATOM 1230 N N . ARG A 1 160 ? -9.053 -1.146 15.167 1.00 94.38 160 ARG A N 1
ATOM 1231 C CA . ARG A 1 160 ? -9.787 -1.089 16.426 1.00 94.38 160 ARG A CA 1
ATOM 1232 C C . ARG A 1 160 ? -10.857 -0.025 16.329 1.00 94.38 160 ARG A C 1
ATOM 1234 O O . ARG A 1 160 ? -10.603 1.073 15.852 1.00 94.38 160 ARG A O 1
ATOM 1241 N N . LYS A 1 161 ? -12.054 -0.342 16.802 1.00 93.12 161 LYS A N 1
ATOM 1242 C CA . LYS A 1 161 ? -13.149 0.620 16.910 1.00 93.12 161 LYS A CA 1
ATOM 1243 C C . LYS A 1 161 ? -13.148 1.191 18.318 1.00 93.12 161 LYS A C 1
ATOM 1245 O O . LYS A 1 161 ? -13.271 0.442 19.286 1.00 93.12 161 LYS A O 1
ATOM 1250 N N . SER A 1 162 ? -12.994 2.505 18.421 1.00 87.94 162 SER A N 1
ATOM 1251 C CA . SER A 1 162 ? -13.105 3.247 19.669 1.00 87.94 162 SER A CA 1
ATOM 1252 C C . SER A 1 162 ? -14.537 3.769 19.790 1.00 87.94 162 SER A C 1
ATOM 1254 O O . SER A 1 162 ? -14.945 4.702 19.096 1.00 87.94 162 SER A O 1
ATOM 1256 N N . GLY A 1 163 ? -15.333 3.082 20.612 1.00 78.25 163 GLY A N 1
ATOM 1257 C CA . GLY A 1 163 ? -16.713 3.437 20.950 1.00 78.25 163 GLY A CA 1
ATOM 1258 C C . GLY A 1 163 ? -16.900 3.580 22.461 1.00 78.25 163 GLY A C 1
ATOM 1259 O O . GLY A 1 163 ? -15.942 3.426 23.216 1.00 78.25 163 GLY A O 1
ATOM 1260 N N . ALA A 1 164 ? -18.134 3.858 22.896 1.00 58.03 164 ALA A N 1
ATOM 1261 C CA . ALA A 1 164 ? -18.532 4.196 24.272 1.00 58.03 164 ALA A CA 1
ATOM 1262 C C . ALA A 1 164 ? -18.335 3.071 25.323 1.00 58.03 164 ALA A C 1
ATOM 1264 O O . ALA A 1 164 ? -19.273 2.694 26.021 1.00 58.03 164 ALA A O 1
ATOM 1265 N N . GLY A 1 165 ? -17.118 2.531 25.452 1.00 57.91 1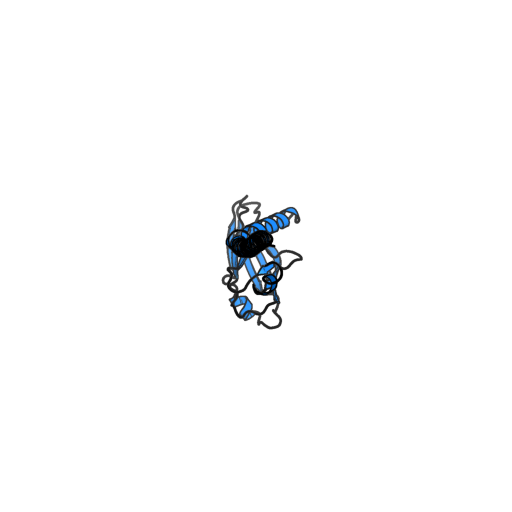65 GLY A N 1
ATOM 1266 C CA . GLY A 1 165 ? -16.723 1.666 26.564 1.00 57.91 165 GLY A CA 1
ATOM 1267 C C . GLY A 1 165 ? -15.622 0.635 26.296 1.00 57.91 165 GLY A C 1
ATOM 1268 O O . GLY A 1 165 ? -15.136 0.059 27.264 1.00 57.91 165 GLY A O 1
ATOM 1269 N N . ALA A 1 166 ? -15.201 0.379 25.050 1.00 65.69 166 ALA A N 1
ATOM 1270 C CA . ALA A 1 166 ? -14.128 -0.587 24.773 1.00 65.69 166 ALA A CA 1
ATOM 1271 C C . ALA A 1 166 ? -13.459 -0.373 23.404 1.00 65.69 166 ALA A C 1
ATOM 1273 O O . ALA A 1 166 ? -14.137 -0.132 22.405 1.00 65.69 166 ALA A O 1
ATOM 1274 N N . ASN A 1 167 ? -12.129 -0.522 23.363 1.00 79.00 167 ASN A N 1
ATOM 1275 C CA . ASN A 1 167 ? -11.346 -0.626 22.129 1.00 79.00 167 ASN A CA 1
ATOM 1276 C C . ASN A 1 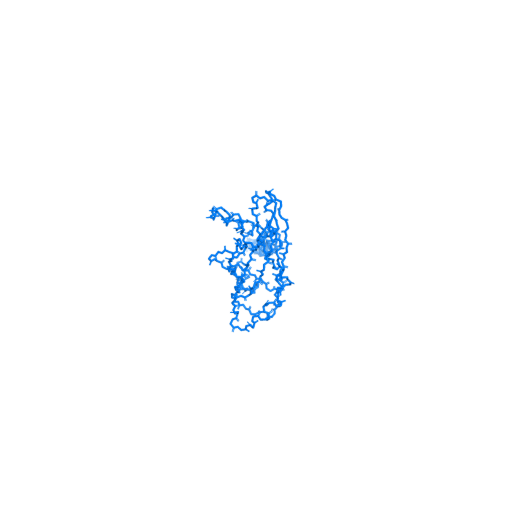167 ? -11.448 -2.061 21.599 1.00 79.00 167 ASN A C 1
ATOM 1278 O O . ASN A 1 167 ? -10.607 -2.908 21.904 1.00 79.00 167 ASN A O 1
ATOM 1282 N N . ASN A 1 168 ? -12.496 -2.337 20.828 1.00 88.94 168 ASN A N 1
ATOM 1283 C CA . ASN A 1 168 ? -12.720 -3.666 20.270 1.00 88.94 168 ASN A CA 1
ATOM 1284 C C . ASN A 1 168 ? -11.940 -3.827 18.963 1.00 88.94 168 ASN A C 1
ATOM 1286 O O . ASN A 1 168 ? -12.003 -2.963 18.084 1.00 88.94 168 ASN A O 1
ATOM 1290 N N . LEU A 1 169 ? -11.211 -4.937 18.826 1.00 88.25 169 LEU A N 1
ATOM 1291 C CA . LEU A 1 169 ? -10.599 -5.330 17.560 1.00 88.25 169 LEU A CA 1
ATOM 1292 C C . LEU A 1 169 ? -11.716 -5.725 16.588 1.00 88.25 169 LEU A C 1
ATOM 1294 O O . LEU A 1 169 ? -12.431 -6.693 16.835 1.00 88.25 169 LEU A O 1
ATOM 1298 N N . VAL A 1 170 ? -11.876 -4.958 15.512 1.00 88.81 170 VAL A N 1
ATOM 1299 C CA . VAL A 1 170 ? -12.916 -5.184 14.493 1.00 88.81 170 VAL A CA 1
ATOM 1300 C C . VAL A 1 170 ? -12.349 -5.930 13.294 1.00 88.81 170 VAL A C 1
ATOM 1302 O O . VAL A 1 170 ? -13.041 -6.730 12.672 1.00 88.81 170 VAL A O 1
ATOM 1305 N N . TYR A 1 171 ? -11.079 -5.692 12.978 1.00 89.88 171 TYR A N 1
ATOM 1306 C CA . TYR A 1 171 ? -10.436 -6.276 11.814 1.00 89.88 171 TYR A CA 1
A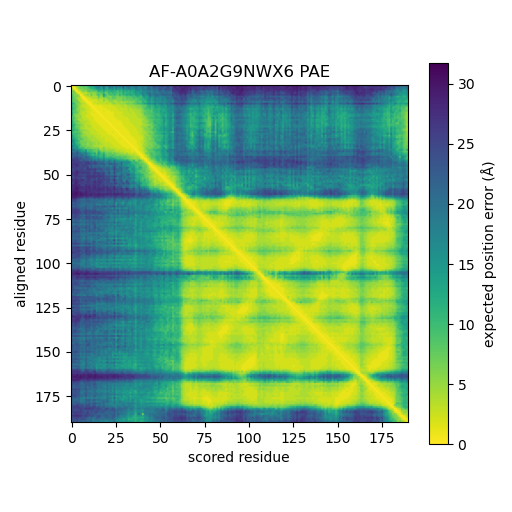TOM 1307 C C . TYR A 1 171 ? -8.957 -6.525 12.101 1.00 89.88 171 TYR A C 1
ATOM 1309 O O . TYR A 1 171 ? -8.277 -5.674 12.668 1.00 89.88 171 TYR A O 1
ATOM 1317 N N . SER A 1 172 ? -8.469 -7.703 11.725 1.00 92.06 172 SER A N 1
ATOM 1318 C CA . SER A 1 172 ? -7.047 -8.032 11.715 1.00 92.06 172 SER A CA 1
ATOM 1319 C C . SER A 1 172 ? -6.779 -8.969 10.548 1.00 92.06 172 SER A C 1
ATOM 1321 O O . SER A 1 172 ? -7.357 -10.060 10.488 1.00 92.06 172 SER A O 1
ATOM 1323 N N . ARG A 1 173 ? -5.985 -8.514 9.578 1.00 91.38 173 ARG A N 1
ATOM 1324 C CA . ARG A 1 173 ? -5.609 -9.293 8.394 1.00 91.38 173 ARG A CA 1
ATOM 1325 C C . ARG A 1 173 ? -4.224 -8.895 7.914 1.00 91.38 173 ARG A C 1
ATOM 1327 O O . ARG A 1 173 ? -3.850 -7.728 7.985 1.00 91.38 173 ARG A O 1
ATOM 1334 N N . THR A 1 174 ? -3.544 -9.863 7.326 1.00 91.62 174 THR A N 1
ATOM 1335 C CA . THR A 1 174 ? -2.322 -9.658 6.560 1.00 91.62 174 THR A CA 1
ATOM 1336 C C . THR A 1 174 ? -2.682 -9.229 5.141 1.00 91.62 174 THR A C 1
ATOM 1338 O O . THR A 1 174 ? -3.505 -9.865 4.479 1.00 91.62 174 THR A O 1
ATOM 1341 N N . LEU A 1 175 ? -2.097 -8.126 4.689 1.00 91.31 175 LEU A N 1
ATOM 1342 C CA . LEU A 1 175 ? -2.206 -7.610 3.330 1.00 91.31 175 LEU A CA 1
ATOM 1343 C C . LEU A 1 175 ? -0.956 -8.022 2.557 1.00 91.31 175 LEU A C 1
ATOM 1345 O O . LEU A 1 175 ? 0.158 -7.692 2.968 1.00 91.31 175 LEU A O 1
ATOM 1349 N N . SER A 1 176 ? -1.136 -8.715 1.437 1.00 90.50 176 SER A N 1
ATOM 1350 C CA . SER A 1 176 ? -0.023 -9.181 0.610 1.00 90.50 176 SER A CA 1
ATOM 1351 C C . SER A 1 176 ? 0.208 -8.239 -0.567 1.00 90.50 176 SER A C 1
ATOM 1353 O O . SER A 1 176 ? -0.685 -7.997 -1.382 1.00 90.50 176 SER A O 1
ATOM 1355 N N . TYR A 1 177 ? 1.431 -7.729 -0.678 1.00 91.06 177 TYR A N 1
ATOM 1356 C CA . TYR A 1 177 ? 1.866 -6.868 -1.771 1.00 91.06 177 TYR A CA 1
ATOM 1357 C C . TYR A 1 177 ? 3.046 -7.490 -2.506 1.00 91.06 177 TYR A C 1
ATOM 1359 O O . TYR A 1 177 ? 3.915 -8.093 -1.887 1.00 91.06 177 TYR A O 1
ATOM 1367 N N . GLN A 1 178 ? 3.107 -7.302 -3.820 1.00 91.00 178 GLN A N 1
ATOM 1368 C CA . GLN A 1 178 ? 4.213 -7.756 -4.653 1.00 91.00 178 GLN A CA 1
ATOM 1369 C C . GLN A 1 178 ? 4.966 -6.552 -5.219 1.00 91.00 178 GLN A C 1
ATOM 1371 O O . GLN A 1 178 ? 4.462 -5.804 -6.057 1.00 91.00 178 GLN A O 1
ATOM 1376 N N . MET A 1 179 ? 6.203 -6.366 -4.784 1.00 90.38 179 MET A N 1
ATOM 1377 C CA . MET A 1 179 ? 7.109 -5.354 -5.304 1.00 90.38 179 MET A CA 1
ATOM 1378 C C . MET A 1 179 ? 7.669 -5.805 -6.646 1.00 90.38 179 MET A C 1
ATOM 1380 O O . MET A 1 179 ? 8.414 -6.779 -6.720 1.00 90.38 179 MET A O 1
ATOM 1384 N N . THR A 1 180 ? 7.319 -5.079 -7.705 1.00 89.06 180 THR A N 1
ATOM 1385 C CA . THR A 1 180 ? 7.777 -5.372 -9.071 1.00 89.06 180 THR A CA 1
ATOM 1386 C C . THR A 1 180 ? 8.352 -4.107 -9.692 1.00 89.06 180 THR A C 1
ATOM 1388 O O . THR A 1 180 ? 7.770 -3.027 -9.562 1.00 89.06 180 THR A O 1
ATOM 1391 N N . ARG A 1 181 ? 9.484 -4.181 -10.401 1.00 86.94 181 ARG A N 1
ATOM 1392 C CA . ARG A 1 181 ? 9.971 -3.030 -11.171 1.00 86.94 181 ARG A CA 1
ATOM 1393 C C . ARG A 1 181 ? 9.144 -2.893 -12.438 1.00 86.94 181 ARG A C 1
ATOM 1395 O O . ARG A 1 181 ? 8.813 -3.865 -13.114 1.00 86.94 181 ARG A O 1
ATOM 1402 N N 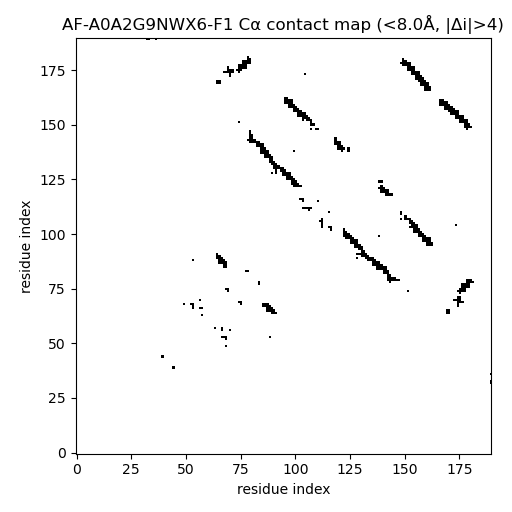. LYS A 1 182 ? 8.898 -1.644 -12.842 1.00 75.75 182 LYS A N 1
ATOM 1403 C CA . LYS A 1 182 ? 8.158 -1.306 -14.072 1.00 75.75 182 LYS A CA 1
ATOM 1404 C C . LYS A 1 182 ? 8.755 -1.935 -15.347 1.00 75.75 182 LYS A C 1
ATOM 1406 O O . LYS A 1 182 ? 8.111 -1.885 -16.385 1.00 75.75 182 LYS A O 1
ATOM 1411 N N . GLY A 1 183 ? 9.966 -2.497 -15.299 1.00 63.16 183 GLY A N 1
ATOM 1412 C CA . GLY A 1 183 ? 10.678 -3.058 -16.448 1.00 63.16 183 GLY A CA 1
ATOM 1413 C C . GLY A 1 183 ? 10.176 -4.416 -16.955 1.00 63.16 183 GLY A C 1
ATOM 1414 O O . GLY A 1 183 ? 10.250 -4.643 -18.156 1.00 63.16 183 GLY A O 1
ATOM 1415 N N . ALA A 1 184 ? 9.638 -5.297 -16.103 1.00 54.47 184 ALA A N 1
ATOM 1416 C CA . ALA A 1 184 ? 9.360 -6.686 -16.503 1.00 54.47 184 ALA A CA 1
ATOM 1417 C C . ALA A 1 184 ? 8.104 -6.853 -17.384 1.00 54.47 184 ALA A C 1
ATOM 1419 O O . ALA A 1 184 ? 8.081 -7.684 -18.284 1.00 54.47 184 ALA A O 1
ATOM 1420 N N . ILE A 1 185 ? 7.072 -6.028 -17.178 1.00 52.84 185 ILE A N 1
ATOM 1421 C CA . ILE A 1 185 ? 5.811 -6.093 -17.950 1.00 52.84 185 ILE A CA 1
ATOM 1422 C C . ILE A 1 185 ? 5.906 -5.279 -19.257 1.00 52.84 185 ILE A C 1
ATOM 1424 O O . ILE A 1 185 ? 5.140 -5.484 -20.198 1.00 52.84 185 ILE A O 1
ATOM 1428 N N . ARG A 1 186 ? 6.889 -4.373 -19.350 1.00 50.91 186 ARG A N 1
ATOM 1429 C CA . ARG A 1 186 ? 7.060 -3.452 -20.482 1.00 50.91 186 ARG A CA 1
ATOM 1430 C C . ARG A 1 186 ? 7.534 -4.101 -21.781 1.00 50.91 186 ARG A C 1
ATOM 1432 O O . ARG A 1 186 ? 7.425 -3.426 -22.788 1.00 50.91 186 ARG A O 1
ATOM 1439 N N . SER A 1 187 ? 8.064 -5.329 -21.775 1.00 47.41 187 SER A N 1
ATOM 1440 C CA . SER A 1 187 ? 8.668 -5.947 -22.971 1.00 47.41 187 SER A CA 1
ATOM 1441 C C . SER A 1 187 ? 7.772 -6.941 -23.715 1.00 47.41 187 SER A C 1
ATOM 1443 O O . SER A 1 187 ? 8.151 -7.402 -24.789 1.00 47.41 187 SER A O 1
ATOM 1445 N N . ILE A 1 188 ? 6.617 -7.311 -23.147 1.00 50.72 188 ILE A N 1
ATOM 1446 C CA . ILE A 1 188 ? 5.757 -8.369 -23.709 1.00 50.72 188 ILE A CA 1
ATOM 1447 C C . ILE A 1 188 ? 4.464 -7.797 -24.313 1.00 50.72 188 ILE A C 1
ATOM 1449 O O . ILE A 1 188 ? 3.936 -8.361 -25.268 1.00 50.72 188 ILE A O 1
ATOM 1453 N N . LEU A 1 189 ? 3.958 -6.668 -23.800 1.00 53.22 189 LEU A N 1
ATOM 1454 C CA . LEU A 1 189 ? 2.672 -6.089 -24.228 1.00 53.22 189 LEU A CA 1
ATOM 1455 C C . LEU A 1 189 ? 2.820 -4.823 -25.097 1.00 53.22 189 LEU A C 1
ATOM 1457 O O . LEU A 1 189 ? 1.940 -4.526 -25.910 1.00 53.22 189 LEU A O 1
ATOM 1461 N N . CYS A 1 190 ? 3.963 -4.139 -25.009 1.00 52.38 190 CYS A N 1
ATOM 1462 C CA . CYS A 1 190 ? 4.424 -3.107 -25.938 1.00 52.38 190 CYS A CA 1
ATOM 1463 C C . CYS A 1 190 ? 5.818 -3.553 -26.441 1.00 52.38 190 CYS A C 1
ATOM 1465 O O . CYS A 1 190 ? 5.939 -3.721 -27.673 1.00 52.38 190 CYS A O 1
#

Mean predicted aligned error: 11.84 Å

Foldseek 3Di:
DPPPPVVVVVVVVVVVVVVVVVVVVVVVVVVVVVVV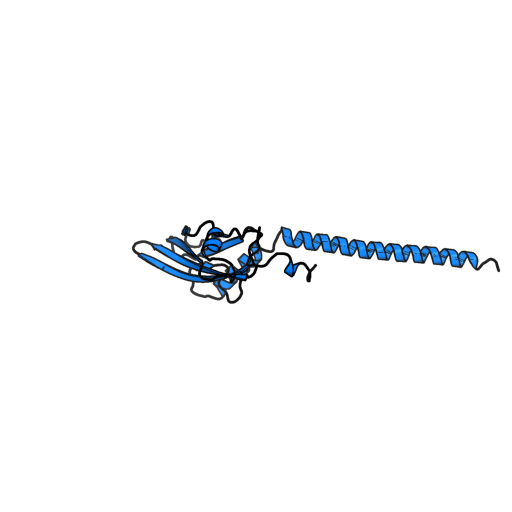VVVVVPDDDPPPVLVVVQVVVCVVDPPAQKDWAQPDPDAAEDEAPDWDFTKMWGQDQAWWKKKKAKAWDDDPPPDDSVVQVVQWPDRIDIDIDGHPDGDIDRGTTGHHHPPDDWDKTWMWMWMFIDDDPDRDTRDIDIGIHTYDYPPPVVPPPD

Solvent-accessible surface area (backbone atoms only — not comparable to full-atom values): 10879 Å² total; per-residue (Å²): 140,78,79,65,60,67,62,52,58,57,54,54,54,53,52,53,52,51,51,53,52,52,53,52,50,54,53,50,52,53,52,51,51,54,50,52,58,56,53,58,74,73,72,56,70,68,65,54,54,50,50,54,51,53,53,48,53,58,70,72,42,86,82,65,50,62,51,48,72,27,67,64,97,59,58,40,79,43,48,56,77,40,96,39,65,48,38,36,31,43,59,39,96,46,74,41,34,36,38,39,40,55,44,76,76,47,62,37,98,88,46,60,58,71,62,58,53,67,24,41,78,44,50,67,43,76,47,76,43,52,57,80,45,64,70,74,40,79,63,29,47,41,55,43,55,81,83,60,76,70,43,56,40,34,37,34,39,38,32,28,37,50,53,104,82,53,77,43,80,77,42,76,50,65,25,33,30,28,37,45,64,80,68,74,67,53,74,79,82,104

pLDDT: mean 81.5, std 14.76, range [45.0, 96.94]

Nearest PDB structures (foldseek):
  6fq0-assembly1_A  TM=5.247E-01  e=4.196E-02  Acinetobacter baumannii
  6fq0-assembly2_C  TM=5.183E-01  e=6.874E-02  Acinetobacter baumannii
  8xgl-assembly1_A  TM=3.856E-01  e=1.564E-02  Pyricularia oryzae
  6fjy-assembly1_A  TM=5.069E-01  e=1.327E-01  Acinetobacter baumannii
  6fqa-assembly1_A  TM=5.252E-01  e=6.512E-01  Acinetobacter baumannii